Protein AF-A0A1X2H980-F1 (afdb_monomer_lite)

InterPro domains:
  IPR003388 Reticulon [PF02453] (7-171)
  IPR003388 Reticulon [PS50845] (5-218)

pLDDT: mean 83.32, std 9.99, range [40.38, 94.38]

Foldseek 3Di:
DVVVLCCLLQCVPVVVNVVVLVVVVVLLVVCVVDPPVCVVVVVVCVVVVVLVCVQVVQQVCCCPPVVDPDRDGPCNVVVPPPDPPDPVVNVVVVVVVVVVVVVVVVVVVVCLVVCVDVVVVVVVVVVVVVVVVCVVVPPVSVVVVVVSCCSRPVSNVCVVCVVVVVVVCVVVVVVVVVVCVVVVVVVVVVVVVVVVVVVVVVVVVVVVVVVVVVVVPD

Organism: Syncephalastrum racemosum (NCBI:txid13706)

Secondary structure (DSSP, 8-state):
-HHHHHHHHTTSSHHHHHHHHHHHHHHHHHHHHS-HHHHHHHHHHHHHHHHHHHHHHHHHHHHHHS--SSPPPTTHHHHH--S-SS-HHHHHHHHHHHHHHHHHHHHHHHHHHTTSSHHHHHHHHHHHHHHHHHHHHS-HHHHHHHHHHHHHHHHHHHHHTHHHHHHHHHHHHHHHHHHHHHHHHHHHHHHHHHHHHHHHHHHHHHHHHHHHHHTT--

Sequence (218 aa):
MKARLEALILWEKPLRSAGVFAVLLSVLVLTQYYSVLQLAAGFFTIVTGLNWVYVNTHRQGQRMFAGKAEPTHPHASRINAKTTYIPRDRVVRGAQLTVDVVEAIVQQITRLVLVEDSLRSAWAVGLSYVVWTLAKYISTKYLVGVFLVGLFSLPRLYLQNKELVDSHVAQHSARARELATQYGGVANDKAKEYYGQALAMINKKKQGAAPEAAKKAE

Radius of gyration: 33.49 Å; chains: 1; bounding box: 102×34×90 Å

Structure (mmCIF, N/CA/C/O backbone):
data_AF-A0A1X2H980-F1
#
_entry.id   AF-A0A1X2H980-F1
#
loop_
_atom_site.group_PDB
_atom_site.id
_atom_site.type_symbol
_atom_site.label_atom_id
_atom_site.label_alt_id
_atom_site.label_comp_id
_atom_site.label_asym_id
_atom_site.label_entity_id
_atom_site.label_seq_id
_atom_site.pdbx_PDB_ins_code
_atom_site.Cartn_x
_atom_site.Cartn_y
_atom_site.Cartn_z
_atom_site.occupancy
_atom_site.B_iso_or_equiv
_atom_site.auth_seq_id
_atom_site.auth_comp_id
_atom_site.auth_asym_id
_atom_site.auth_atom_id
_atom_site.pdbx_PDB_model_num
ATOM 1 N N . MET A 1 1 ? 0.625 -15.733 -3.372 1.00 55.25 1 MET A N 1
ATOM 2 C CA . MET A 1 1 ? 0.933 -14.283 -3.431 1.00 55.25 1 MET A CA 1
ATOM 3 C C . MET A 1 1 ? 1.221 -13.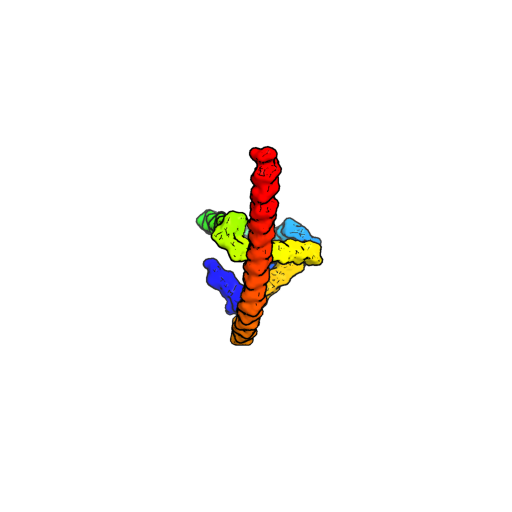720 -2.037 1.00 55.25 1 MET A C 1
ATOM 5 O O . MET A 1 1 ? 2.233 -13.047 -1.908 1.00 55.25 1 MET A O 1
ATOM 9 N N . LYS A 1 2 ? 0.436 -14.093 -1.008 1.00 62.34 2 LYS A N 1
ATOM 10 C CA . LYS A 1 2 ? 0.661 -13.772 0.421 1.00 62.34 2 LYS A CA 1
ATOM 11 C C . LYS A 1 2 ? 2.118 -13.921 0.883 1.00 62.34 2 LYS A C 1
ATOM 13 O O . LYS A 1 2 ? 2.729 -12.916 1.209 1.00 62.34 2 LYS A O 1
ATOM 18 N N . ALA A 1 3 ? 2.724 -15.095 0.682 1.00 69.62 3 ALA A N 1
ATOM 19 C CA . ALA A 1 3 ? 4.125 -15.344 1.049 1.00 69.62 3 ALA A CA 1
ATOM 20 C C . ALA A 1 3 ? 5.147 -14.365 0.430 1.00 69.62 3 ALA A C 1
ATOM 22 O O . ALA A 1 3 ? 6.159 -14.053 1.040 1.00 69.62 3 ALA A O 1
ATOM 23 N N . ARG A 1 4 ? 4.903 -13.846 -0.786 1.00 70.38 4 ARG A N 1
ATOM 24 C CA . ARG A 1 4 ? 5.814 -12.865 -1.409 1.00 70.38 4 ARG A CA 1
ATOM 25 C C . ARG A 1 4 ? 5.656 -11.471 -0.810 1.00 70.38 4 ARG A C 1
ATOM 27 O O . ARG A 1 4 ? 6.632 -10.733 -0.763 1.00 70.38 4 ARG A O 1
ATOM 34 N N . LEU A 1 5 ? 4.436 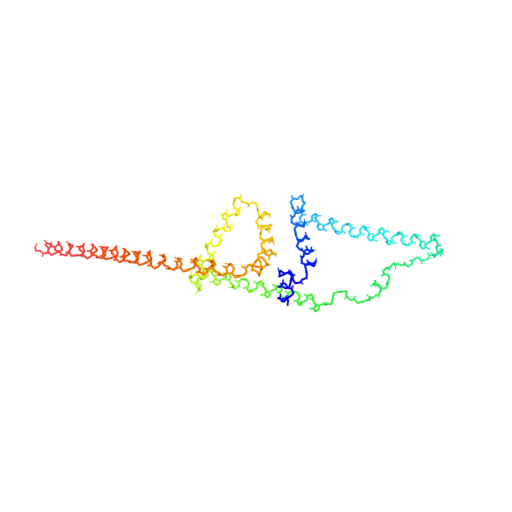-11.112 -0.417 1.00 73.31 5 LEU A N 1
ATOM 35 C CA . LEU A 1 5 ? 4.135 -9.828 0.207 1.00 73.31 5 LEU A CA 1
ATOM 36 C C . LEU A 1 5 ? 4.632 -9.816 1.657 1.00 73.31 5 LEU A C 1
ATOM 38 O O . LEU A 1 5 ? 5.282 -8.866 2.072 1.00 73.31 5 LEU A O 1
ATOM 42 N N . GLU A 1 6 ? 4.400 -10.912 2.378 1.00 77.25 6 GLU A N 1
ATOM 43 C CA . GLU A 1 6 ? 4.912 -11.154 3.729 1.00 77.25 6 GLU A CA 1
ATOM 44 C C . GLU A 1 6 ? 6.440 -11.112 3.744 1.00 77.25 6 GLU A C 1
ATOM 46 O O . GLU A 1 6 ? 7.006 -10.322 4.487 1.00 77.25 6 GLU A O 1
ATOM 51 N N . ALA A 1 7 ? 7.115 -11.833 2.842 1.00 78.12 7 ALA A N 1
ATOM 52 C CA . ALA A 1 7 ? 8.573 -11.776 2.715 1.00 78.12 7 ALA A CA 1
ATOM 53 C C . ALA A 1 7 ? 9.108 -10.354 2.463 1.00 78.12 7 ALA A C 1
ATOM 55 O O . ALA A 1 7 ? 10.189 -9.986 2.932 1.00 78.12 7 ALA A O 1
ATOM 56 N N . LEU A 1 8 ? 8.357 -9.544 1.707 1.00 78.25 8 LEU A N 1
ATOM 57 C CA . LEU A 1 8 ? 8.725 -8.165 1.403 1.00 78.25 8 LEU A CA 1
ATOM 58 C C . LEU A 1 8 ? 8.559 -7.260 2.631 1.00 78.25 8 LEU A C 1
ATOM 60 O O . LEU A 1 8 ? 9.475 -6.512 2.964 1.00 78.25 8 LEU A O 1
ATOM 64 N N . ILE A 1 9 ? 7.421 -7.367 3.313 1.00 80.19 9 ILE A N 1
ATOM 65 C CA . ILE A 1 9 ? 7.068 -6.574 4.496 1.00 80.19 9 ILE A CA 1
ATOM 66 C C . ILE A 1 9 ? 7.918 -6.959 5.716 1.00 80.19 9 ILE A C 1
ATOM 68 O O . ILE A 1 9 ? 8.288 -6.100 6.507 1.00 80.19 9 ILE A O 1
ATOM 72 N N . LEU A 1 10 ? 8.281 -8.235 5.853 1.00 82.25 10 LEU A N 1
ATOM 73 C CA . LEU A 1 10 ? 9.107 -8.753 6.949 1.00 82.25 10 LEU A CA 1
ATOM 74 C C . LEU A 1 10 ? 10.614 -8.559 6.717 1.00 82.25 10 LEU A C 1
ATOM 76 O O . LEU A 1 10 ? 11.421 -8.933 7.571 1.00 82.25 10 LEU A O 1
ATOM 80 N N . TRP A 1 11 ? 10.997 -7.950 5.588 1.00 81.88 11 TRP A N 1
ATOM 81 C CA . TRP A 1 11 ? 12.390 -7.727 5.195 1.00 81.88 11 TRP A CA 1
ATOM 82 C C . TRP A 1 11 ? 13.220 -9.016 5.085 1.00 81.88 11 TRP A C 1
ATOM 84 O O . TRP A 1 11 ? 14.425 -8.993 5.327 1.00 81.88 11 TRP A O 1
ATOM 94 N N . GLU A 1 12 ? 12.626 -10.136 4.655 1.00 82.31 12 GLU A N 1
ATOM 95 C CA . GLU A 1 12 ? 13.391 -11.373 4.408 1.00 82.31 12 GLU A CA 1
ATOM 96 C C . GLU A 1 12 ? 14.508 -11.153 3.375 1.00 82.31 12 GLU A C 1
ATOM 98 O O . GLU A 1 12 ? 15.572 -11.767 3.441 1.00 82.31 12 GLU A O 1
ATOM 103 N N . LYS A 1 13 ? 14.278 -10.248 2.413 1.00 84.56 13 LYS A N 1
ATOM 104 C CA . LYS A 1 13 ? 15.273 -9.804 1.426 1.00 84.56 13 LYS A CA 1
ATOM 105 C C . LYS A 1 13 ? 15.477 -8.293 1.543 1.00 84.56 13 LYS A C 1
ATOM 107 O O . LYS A 1 13 ? 14.864 -7.552 0.770 1.00 84.56 13 LYS A O 1
ATOM 112 N N . PRO A 1 14 ? 16.361 -7.823 2.440 1.00 80.31 14 PRO A N 1
ATOM 113 C CA . PRO A 1 14 ? 16.423 -6.420 2.839 1.00 80.31 14 PRO A CA 1
ATOM 114 C C . PRO A 1 14 ? 16.680 -5.472 1.665 1.00 80.31 14 PRO A C 1
ATOM 116 O O . PRO A 1 14 ? 15.998 -4.463 1.556 1.00 80.31 14 PRO A O 1
ATOM 119 N N . LEU A 1 15 ? 17.563 -5.822 0.720 1.00 82.88 15 LEU A N 1
ATOM 120 C CA . LEU A 1 15 ? 17.812 -4.980 -0.460 1.00 82.88 15 LEU A CA 1
ATOM 121 C C . LEU A 1 15 ? 16.575 -4.829 -1.358 1.00 82.88 15 LEU A C 1
ATOM 123 O O . LEU A 1 15 ? 16.329 -3.756 -1.903 1.00 82.88 15 LEU A O 1
ATOM 127 N N . ARG A 1 16 ? 15.788 -5.898 -1.531 1.00 82.75 16 ARG A N 1
ATOM 128 C CA . ARG A 1 16 ? 14.588 -5.856 -2.382 1.00 82.75 16 ARG A CA 1
ATOM 129 C C . ARG A 1 16 ? 13.455 -5.114 -1.685 1.00 82.75 16 ARG A C 1
ATOM 131 O O . ARG A 1 16 ? 12.803 -4.294 -2.320 1.00 82.75 16 ARG A O 1
ATOM 138 N N . SER A 1 17 ? 13.254 -5.373 -0.396 1.00 85.56 17 SER A N 1
ATOM 139 C CA . SER A 1 17 ? 12.267 -4.673 0.429 1.00 85.56 17 SER A CA 1
ATOM 140 C C . SER A 1 17 ? 12.567 -3.180 0.525 1.00 85.56 17 SER A C 1
ATOM 142 O O . SER A 1 17 ? 11.682 -2.375 0.249 1.00 85.56 17 SER A O 1
ATOM 144 N N . ALA A 1 18 ? 13.821 -2.811 0.805 1.00 85.38 18 ALA A N 1
ATOM 145 C CA . ALA A 1 18 ? 14.268 -1.421 0.837 1.00 85.38 18 ALA A CA 1
ATOM 146 C C . ALA A 1 18 ? 14.110 -0.741 -0.526 1.00 85.38 18 ALA A C 1
ATOM 148 O O . ALA A 1 18 ? 13.638 0.388 -0.587 1.00 85.38 18 ALA A O 1
ATOM 149 N N . GLY A 1 19 ? 14.443 -1.435 -1.621 1.00 88.19 19 GLY A N 1
ATOM 150 C CA . GLY A 1 19 ? 14.251 -0.914 -2.974 1.00 88.19 19 GLY A CA 1
ATOM 151 C C . GLY A 1 19 ? 12.783 -0.615 -3.284 1.00 88.19 19 GLY A C 1
ATOM 152 O O . GLY A 1 19 ? 12.466 0.477 -3.745 1.00 88.19 19 GLY A O 1
ATOM 153 N N . VAL A 1 20 ? 11.869 -1.547 -2.985 1.00 87.56 20 VAL A N 1
ATOM 154 C CA . VAL A 1 20 ? 10.428 -1.324 -3.201 1.00 87.56 20 VAL A CA 1
ATOM 155 C C . VAL A 1 20 ? 9.904 -0.201 -2.308 1.00 87.56 20 VAL A C 1
ATOM 157 O O . VAL A 1 20 ? 9.179 0.667 -2.787 1.00 87.56 20 VAL A O 1
ATOM 160 N N . PHE A 1 21 ? 10.300 -0.178 -1.037 1.00 88.25 21 PHE A N 1
ATOM 161 C CA . PHE A 1 21 ? 9.927 0.880 -0.104 1.00 88.25 21 PHE A CA 1
ATOM 162 C C . PHE A 1 21 ? 10.412 2.261 -0.568 1.00 88.25 21 PHE A C 1
ATOM 164 O O . PHE A 1 21 ? 9.627 3.207 -0.604 1.00 88.25 21 PHE A O 1
ATOM 171 N N . ALA A 1 22 ? 11.672 2.365 -0.997 1.00 89.06 22 ALA A N 1
ATOM 1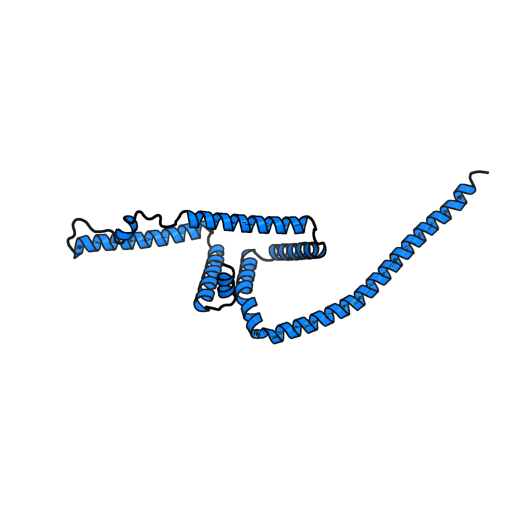72 C CA . ALA A 1 22 ? 12.245 3.595 -1.526 1.00 89.06 22 ALA A CA 1
ATOM 173 C C . ALA A 1 22 ? 11.501 4.063 -2.781 1.00 89.06 22 ALA A C 1
ATOM 175 O O . ALA A 1 22 ? 11.134 5.227 -2.855 1.00 89.06 22 ALA A O 1
ATOM 176 N N . VAL A 1 23 ? 11.197 3.161 -3.723 1.00 90.31 23 VAL A N 1
ATOM 177 C CA . VAL A 1 23 ? 10.412 3.501 -4.922 1.00 90.31 23 VAL A CA 1
ATOM 178 C C . VAL A 1 23 ? 9.022 4.018 -4.546 1.00 90.31 23 VAL A C 1
ATOM 180 O O . VAL A 1 23 ? 8.598 5.042 -5.078 1.00 90.31 23 VAL A O 1
ATOM 183 N N . LEU A 1 24 ? 8.322 3.361 -3.615 1.00 89.50 24 LEU A N 1
ATOM 184 C CA . LEU A 1 24 ? 6.998 3.798 -3.160 1.00 89.50 24 LEU A CA 1
ATOM 185 C C . LEU A 1 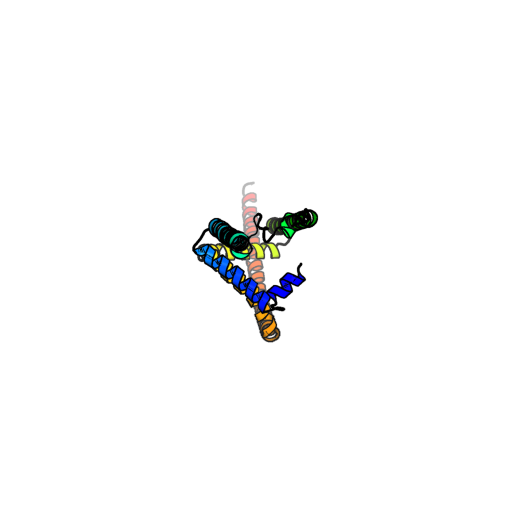24 ? 7.047 5.186 -2.510 1.00 89.50 24 LEU A C 1
ATOM 187 O O . LEU A 1 24 ? 6.224 6.042 -2.836 1.00 89.50 24 LEU A O 1
ATOM 191 N N . LEU A 1 25 ? 8.029 5.432 -1.639 1.00 89.25 25 LEU A N 1
ATOM 192 C CA . LEU A 1 25 ? 8.223 6.746 -1.029 1.00 89.25 25 LEU A CA 1
ATOM 193 C C . LEU A 1 25 ? 8.616 7.806 -2.057 1.00 89.25 25 LEU A C 1
ATOM 195 O O . LEU A 1 25 ? 8.071 8.905 -2.024 1.00 89.25 25 LEU A O 1
ATOM 199 N N . SER A 1 26 ? 9.511 7.492 -2.994 1.00 88.50 26 SER A N 1
ATOM 200 C CA . SER A 1 26 ? 9.890 8.412 -4.065 1.00 88.50 26 SER A CA 1
ATOM 201 C C . SER A 1 26 ? 8.678 8.794 -4.907 1.00 88.50 26 SER A C 1
ATOM 203 O O . SER A 1 26 ? 8.448 9.979 -5.114 1.00 88.50 26 SER A O 1
ATOM 205 N N . VAL A 1 27 ? 7.854 7.833 -5.336 1.00 87.94 27 VAL A N 1
ATOM 206 C CA . VAL A 1 27 ? 6.623 8.124 -6.091 1.00 87.94 27 VAL A CA 1
ATOM 207 C C . VAL A 1 27 ? 5.672 9.000 -5.275 1.00 87.94 27 VAL A C 1
ATOM 209 O O . VAL A 1 27 ? 5.129 9.969 -5.810 1.00 87.94 27 VAL A O 1
ATOM 212 N N . LEU A 1 28 ? 5.505 8.719 -3.979 1.00 87.56 28 LEU A N 1
ATOM 213 C CA . LEU A 1 28 ? 4.671 9.534 -3.096 1.00 87.56 28 LEU A CA 1
ATOM 214 C C . LEU A 1 28 ? 5.188 10.980 -2.990 1.00 87.56 28 LEU A C 1
ATOM 216 O O . LEU A 1 28 ? 4.403 11.920 -3.094 1.00 87.56 28 LEU A O 1
ATOM 220 N N . VAL A 1 29 ? 6.504 11.163 -2.842 1.00 87.38 29 VAL A N 1
ATOM 221 C CA . VAL A 1 29 ? 7.151 12.484 -2.799 1.00 87.38 29 VAL A CA 1
ATOM 222 C C . VAL A 1 29 ? 7.030 13.199 -4.141 1.00 87.38 29 VAL A C 1
ATOM 224 O O . VAL A 1 29 ? 6.688 14.374 -4.170 1.00 87.38 29 VAL A O 1
ATOM 227 N N . LEU A 1 30 ? 7.248 12.517 -5.266 1.00 85.19 30 LEU A N 1
ATOM 228 C CA . LEU A 1 30 ? 7.095 13.119 -6.592 1.00 85.19 30 LEU A CA 1
ATOM 229 C C . LEU A 1 30 ? 5.646 13.558 -6.844 1.00 85.19 30 LEU A C 1
ATOM 231 O O . LEU A 1 30 ? 5.430 14.609 -7.443 1.00 85.19 30 LEU A O 1
ATOM 235 N N . THR A 1 31 ? 4.668 12.810 -6.326 1.00 86.19 31 THR A N 1
ATOM 236 C CA . THR A 1 31 ? 3.242 13.166 -6.406 1.00 86.19 31 THR A CA 1
ATOM 237 C C . THR A 1 31 ? 2.918 14.456 -5.633 1.00 86.19 31 THR A C 1
ATOM 239 O O . THR A 1 31 ? 1.892 15.084 -5.874 1.00 86.19 31 THR A O 1
ATOM 242 N N . GLN A 1 32 ? 3.798 14.910 -4.728 1.00 82.69 32 GLN A N 1
ATOM 243 C CA . GLN A 1 32 ? 3.667 16.226 -4.095 1.00 82.69 32 GLN A CA 1
ATOM 244 C C . GLN A 1 32 ? 3.906 17.379 -5.077 1.00 82.69 32 GLN A C 1
ATOM 246 O O . GLN A 1 32 ? 3.323 18.448 -4.904 1.00 82.69 32 GLN A O 1
ATOM 251 N N . TYR A 1 33 ? 4.780 17.179 -6.063 1.00 83.44 33 TYR A N 1
ATOM 252 C CA . TYR A 1 33 ? 5.209 18.224 -6.994 1.00 83.44 33 TYR A CA 1
ATOM 253 C C . TYR A 1 33 ? 4.533 18.105 -8.361 1.00 83.44 33 TYR A C 1
ATOM 255 O O . TYR A 1 33 ? 4.321 19.110 -9.031 1.00 83.44 33 TYR A O 1
ATOM 263 N N . TYR A 1 34 ? 4.184 16.887 -8.767 1.00 84.38 34 TYR A N 1
ATOM 264 C CA . TYR A 1 34 ? 3.666 16.580 -10.093 1.00 84.38 34 TYR A CA 1
ATOM 265 C C . TYR A 1 34 ? 2.417 15.705 -9.990 1.00 84.38 34 TYR A C 1
ATOM 267 O O . TYR A 1 34 ? 2.310 14.847 -9.117 1.00 84.38 34 TYR A O 1
ATOM 275 N N . SER A 1 35 ? 1.473 15.879 -10.915 1.00 86.31 35 SER A N 1
ATOM 276 C CA . SER A 1 35 ? 0.313 14.985 -11.003 1.00 86.31 35 SER A CA 1
ATOM 277 C C . SER A 1 35 ? 0.747 13.562 -11.377 1.00 86.31 35 SER A C 1
ATOM 279 O O . SER A 1 35 ? 1.699 13.378 -12.137 1.00 86.31 35 SER A O 1
ATOM 281 N N . VAL A 1 36 ? 0.013 12.542 -10.916 1.00 82.62 36 VAL A N 1
ATOM 282 C CA . VAL A 1 36 ? 0.267 11.126 -11.257 1.00 82.62 36 VAL A CA 1
ATOM 283 C C . VAL A 1 36 ? 0.315 10.920 -12.773 1.00 82.62 36 VAL A C 1
ATOM 285 O O . VAL A 1 36 ? 1.170 10.195 -13.281 1.00 82.62 36 VAL A O 1
ATOM 288 N N . LEU A 1 37 ? -0.559 11.612 -13.507 1.00 87.56 37 LEU A N 1
ATOM 289 C CA . LEU A 1 37 ? -0.574 11.575 -14.967 1.00 87.56 37 LEU A CA 1
ATOM 290 C C . LEU A 1 37 ? 0.726 12.136 -15.562 1.00 87.56 37 LEU A C 1
ATOM 292 O O . LEU A 1 37 ? 1.267 11.569 -16.507 1.00 87.56 37 LEU A O 1
ATOM 296 N N . GLN A 1 38 ? 1.252 13.217 -14.983 1.00 87.50 38 GLN A N 1
ATOM 297 C CA . GLN A 1 38 ? 2.497 13.844 -15.419 1.00 87.50 38 GLN A CA 1
ATOM 298 C C . GLN A 1 38 ? 3.715 12.969 -15.101 1.00 87.50 38 GLN A C 1
ATOM 300 O O . GLN A 1 38 ? 4.609 12.867 -15.939 1.00 87.50 38 GLN A O 1
ATOM 305 N N . LEU A 1 39 ? 3.733 12.277 -13.954 1.00 88.00 39 LEU A N 1
ATOM 306 C CA . LEU A 1 39 ? 4.748 11.254 -13.668 1.00 88.00 39 LEU A CA 1
ATOM 307 C C . LEU A 1 39 ? 4.700 10.131 -14.704 1.00 88.00 39 LEU A C 1
ATOM 309 O O . LEU A 1 39 ? 5.739 9.743 -15.231 1.00 88.00 39 LEU A O 1
ATOM 313 N N . ALA A 1 40 ? 3.507 9.603 -14.986 1.00 88.12 40 ALA A N 1
ATOM 314 C CA . ALA A 1 40 ? 3.340 8.493 -15.917 1.00 88.12 40 ALA A CA 1
ATOM 315 C C . ALA A 1 40 ? 3.784 8.886 -17.333 1.00 88.12 40 ALA A C 1
ATOM 317 O O . ALA A 1 40 ? 4.566 8.170 -17.961 1.00 88.12 40 ALA A O 1
ATOM 318 N N . ALA A 1 41 ? 3.347 10.055 -17.806 1.00 90.81 41 ALA A N 1
ATOM 319 C CA . ALA A 1 41 ? 3.737 10.597 -19.100 1.00 90.81 41 ALA A CA 1
ATOM 320 C C . ALA A 1 41 ? 5.241 10.903 -19.163 1.00 90.81 41 ALA A C 1
ATOM 322 O O . ALA A 1 41 ? 5.898 10.539 -20.137 1.00 90.81 41 ALA A O 1
ATOM 323 N N . GLY A 1 42 ? 5.810 11.518 -18.123 1.00 90.62 42 GLY A N 1
ATOM 324 C CA . GLY A 1 42 ? 7.240 11.815 -18.036 1.00 90.62 42 GLY A CA 1
ATOM 325 C C . GLY A 1 42 ? 8.095 10.549 -18.038 1.00 90.62 42 GLY A C 1
ATOM 326 O O . GLY A 1 42 ? 9.026 10.441 -18.832 1.00 90.62 42 GLY A O 1
ATOM 327 N N . PHE A 1 43 ? 7.735 9.547 -17.231 1.00 90.38 43 PHE A N 1
ATOM 328 C CA . PHE A 1 43 ? 8.395 8.241 -17.224 1.00 90.38 43 PHE A CA 1
ATOM 329 C C . PHE A 1 43 ? 8.337 7.577 -18.602 1.00 90.38 43 PHE A C 1
ATOM 331 O O . PHE A 1 43 ? 9.365 7.149 -19.125 1.00 90.38 43 PHE A O 1
ATOM 338 N N . PHE A 1 44 ? 7.155 7.546 -19.225 1.00 91.56 44 PHE A N 1
ATOM 339 C CA . PHE A 1 44 ? 6.988 6.995 -20.567 1.00 91.56 44 PHE A CA 1
ATOM 340 C C . PHE A 1 44 ? 7.839 7.737 -21.604 1.00 91.56 44 PHE A C 1
ATOM 342 O O . PHE A 1 44 ? 8.480 7.107 -22.446 1.00 91.56 44 PHE A O 1
ATOM 349 N N . THR A 1 45 ? 7.896 9.066 -21.509 1.00 93.25 45 THR A N 1
ATOM 350 C CA . THR A 1 45 ? 8.681 9.925 -22.401 1.00 93.25 45 THR A CA 1
ATOM 351 C C . THR A 1 45 ? 10.176 9.671 -22.237 1.00 93.25 45 THR A C 1
ATOM 353 O O . THR A 1 45 ? 10.870 9.498 -23.233 1.00 93.25 45 THR A O 1
ATOM 356 N N . ILE A 1 46 ? 10.675 9.572 -21.001 1.00 94.31 46 ILE A N 1
ATOM 357 C CA . ILE A 1 46 ? 12.086 9.280 -20.711 1.00 94.31 46 ILE A CA 1
ATOM 358 C C . ILE A 1 46 ? 12.463 7.892 -21.232 1.00 94.31 46 ILE A C 1
ATOM 360 O O . ILE A 1 46 ? 13.450 7.753 -21.950 1.00 94.31 46 ILE A O 1
ATOM 364 N N . VAL A 1 47 ? 11.671 6.863 -20.915 1.00 93.06 47 VAL A N 1
ATOM 365 C CA . VAL A 1 47 ? 11.954 5.481 -21.338 1.00 93.06 47 VAL A CA 1
ATOM 366 C C . VAL A 1 47 ? 11.933 5.360 -22.861 1.00 93.06 47 VAL A C 1
ATOM 368 O O . VAL A 1 47 ? 12.847 4.779 -23.448 1.00 93.06 47 VAL A O 1
ATOM 371 N N . THR A 1 48 ? 10.919 5.933 -23.509 1.00 91.75 48 THR A N 1
ATOM 372 C CA . THR A 1 48 ? 10.792 5.901 -24.971 1.00 91.75 48 THR A CA 1
ATOM 373 C C . THR A 1 48 ? 11.887 6.729 -25.637 1.00 91.75 48 THR A C 1
ATOM 375 O O . THR A 1 48 ? 12.487 6.267 -26.601 1.00 91.75 48 THR A O 1
ATOM 378 N N . GLY A 1 49 ? 12.201 7.909 -25.100 1.00 93.44 49 GLY A N 1
ATOM 379 C CA . GLY A 1 49 ? 13.240 8.799 -25.612 1.00 93.44 49 GLY A CA 1
ATOM 380 C C . GLY A 1 49 ? 14.639 8.192 -25.515 1.00 93.44 49 GLY A C 1
ATOM 381 O O . GLY A 1 49 ? 15.362 8.169 -26.507 1.00 93.44 49 GLY A O 1
ATOM 382 N N . LEU A 1 50 ? 15.007 7.619 -24.364 1.00 94.06 50 LEU A N 1
ATOM 383 C CA . LEU A 1 50 ? 16.293 6.932 -24.197 1.00 94.06 50 LEU A CA 1
ATOM 384 C C . LEU A 1 50 ? 16.419 5.726 -25.131 1.00 94.06 50 LEU A C 1
ATOM 386 O O . LEU A 1 50 ? 17.466 5.534 -25.750 1.00 94.06 50 LEU A O 1
ATOM 390 N N . ASN A 1 51 ? 15.351 4.935 -25.272 1.00 91.50 51 ASN A N 1
ATOM 391 C CA . ASN A 1 51 ? 15.322 3.822 -26.218 1.00 91.50 51 ASN A CA 1
ATOM 392 C C . ASN A 1 51 ? 15.471 4.323 -27.665 1.00 91.50 51 ASN A C 1
ATOM 394 O O . ASN A 1 51 ? 16.278 3.794 -28.426 1.00 91.50 51 ASN A O 1
ATOM 398 N N . TRP A 1 52 ? 14.764 5.394 -28.027 1.00 93.12 52 TRP A N 1
ATOM 399 C CA . TRP A 1 52 ? 14.855 6.007 -29.348 1.00 93.12 52 TRP A CA 1
ATOM 400 C C . TRP A 1 52 ? 16.280 6.479 -29.666 1.00 93.12 52 TRP A C 1
ATOM 402 O O . TRP A 1 52 ? 16.808 6.132 -30.725 1.00 93.12 52 TRP A O 1
ATOM 412 N N . VAL A 1 53 ? 16.936 7.180 -28.732 1.00 93.50 53 VAL A N 1
ATOM 413 C CA . VAL A 1 53 ? 18.343 7.591 -28.870 1.00 93.50 53 VAL A CA 1
ATOM 414 C C . VAL A 1 53 ? 19.242 6.367 -29.027 1.00 93.50 53 VAL A C 1
ATOM 416 O O . VAL A 1 53 ? 20.032 6.311 -29.964 1.00 93.50 53 VAL A O 1
ATOM 419 N N . TYR A 1 54 ? 19.098 5.353 -28.171 1.00 91.88 54 TYR A N 1
ATOM 420 C CA . TYR A 1 54 ? 19.893 4.125 -28.241 1.00 91.88 54 TYR A CA 1
ATOM 421 C C . TYR A 1 54 ? 19.768 3.420 -29.600 1.00 91.88 54 TYR A C 1
ATOM 423 O O . TYR A 1 54 ? 20.776 3.104 -30.235 1.00 91.88 54 TYR A O 1
ATOM 431 N N . VAL A 1 55 ? 18.539 3.207 -30.078 1.00 89.94 55 VAL A N 1
ATOM 432 C CA . VAL A 1 55 ? 18.269 2.553 -31.365 1.00 89.94 55 VAL A CA 1
ATOM 433 C C . VAL A 1 55 ? 18.827 3.371 -32.523 1.00 89.94 55 VAL A C 1
ATOM 435 O O . VAL A 1 55 ? 19.427 2.801 -33.438 1.00 89.94 55 VAL A O 1
ATOM 438 N N . ASN A 1 56 ? 18.639 4.692 -32.502 1.00 88.94 56 ASN A N 1
ATOM 439 C CA . ASN A 1 56 ? 19.088 5.554 -33.585 1.00 88.94 56 ASN A CA 1
ATOM 440 C C . ASN A 1 56 ? 20.619 5.656 -33.631 1.00 88.94 56 ASN A C 1
ATOM 442 O O . ASN A 1 56 ? 21.198 5.465 -34.698 1.00 88.94 56 ASN A O 1
ATOM 446 N N . THR A 1 57 ? 21.282 5.836 -32.486 1.00 88.81 57 THR A N 1
ATOM 447 C CA . THR A 1 57 ? 22.750 5.824 -32.385 1.00 88.81 57 THR A CA 1
ATOM 448 C C . THR A 1 57 ? 23.321 4.480 -32.827 1.00 88.81 57 THR A C 1
ATOM 450 O O . THR A 1 57 ? 24.289 4.441 -33.581 1.00 88.81 57 THR A O 1
ATOM 453 N N . HIS A 1 58 ? 22.695 3.362 -32.444 1.00 86.69 58 HIS A N 1
ATOM 454 C CA . HIS A 1 58 ? 23.129 2.039 -32.889 1.00 86.69 58 HIS A CA 1
ATOM 455 C C . HIS A 1 58 ? 23.005 1.869 -34.410 1.00 86.69 58 HIS A C 1
ATOM 457 O O . HIS A 1 58 ? 23.929 1.383 -35.061 1.00 86.69 58 HIS A O 1
ATOM 463 N N . ARG A 1 59 ? 21.884 2.302 -35.000 1.00 85.25 59 ARG A N 1
ATOM 464 C CA . ARG A 1 59 ? 21.665 2.245 -36.454 1.00 85.25 59 ARG A CA 1
ATOM 465 C C . ARG A 1 59 ? 22.620 3.154 -37.224 1.00 85.25 59 ARG A C 1
ATOM 467 O O . ARG A 1 59 ? 23.159 2.731 -38.244 1.00 85.25 59 ARG A O 1
ATOM 474 N N . GLN A 1 60 ? 22.836 4.379 -36.749 1.00 85.25 60 GLN A N 1
ATOM 475 C CA . GLN A 1 60 ? 23.792 5.312 -37.346 1.00 85.25 60 GLN A CA 1
ATOM 476 C C . GLN A 1 60 ? 25.223 4.774 -37.238 1.00 85.25 60 GLN A C 1
ATOM 478 O O . GLN A 1 60 ? 25.943 4.779 -38.233 1.00 85.25 60 GLN A O 1
ATOM 483 N N . GLY A 1 61 ? 25.594 4.197 -36.092 1.00 85.50 61 GLY A N 1
ATOM 484 C CA . GLY A 1 61 ? 26.888 3.547 -35.908 1.00 85.50 61 GLY A CA 1
ATOM 485 C C . GLY A 1 61 ? 27.114 2.379 -36.873 1.00 85.50 61 GLY A C 1
ATOM 486 O O . GLY A 1 61 ? 28.170 2.291 -37.491 1.00 85.50 61 GLY A O 1
ATOM 487 N N . GLN A 1 62 ? 26.115 1.518 -37.091 1.00 85.19 62 GLN A N 1
ATOM 488 C CA . GLN A 1 62 ? 26.224 0.429 -38.073 1.00 85.19 62 GLN A CA 1
ATOM 489 C C . GLN A 1 62 ? 26.411 0.929 -39.515 1.00 85.19 62 GLN A C 1
ATOM 491 O O . GLN A 1 62 ? 27.149 0.311 -40.283 1.00 85.19 62 GLN A O 1
ATOM 496 N N . ARG A 1 63 ? 25.763 2.039 -39.886 1.00 82.38 63 ARG A N 1
ATOM 497 C CA . ARG A 1 63 ? 25.919 2.644 -41.217 1.00 82.38 63 ARG A CA 1
ATOM 498 C C . ARG A 1 63 ? 27.305 3.257 -41.403 1.00 82.38 63 ARG A C 1
ATOM 500 O O . ARG A 1 63 ? 27.925 3.032 -42.433 1.00 82.38 63 ARG A O 1
ATOM 507 N N . MET A 1 64 ? 27.782 4.007 -40.409 1.00 81.56 64 MET A N 1
ATOM 508 C CA . MET A 1 64 ? 29.033 4.767 -40.508 1.00 81.56 64 MET A CA 1
ATOM 509 C C . MET A 1 64 ? 30.280 3.904 -40.290 1.00 81.56 64 MET A C 1
ATOM 511 O O . MET A 1 64 ? 31.243 4.040 -41.032 1.00 81.56 64 MET A O 1
ATOM 515 N N . PHE A 1 65 ? 30.271 3.007 -39.298 1.00 78.25 65 PHE A N 1
ATOM 516 C CA . PHE A 1 65 ? 31.463 2.240 -38.911 1.00 78.25 65 PHE A CA 1
ATOM 517 C C . PHE A 1 65 ? 31.532 0.846 -39.534 1.00 78.25 65 PHE A C 1
ATOM 519 O O . PHE A 1 65 ? 32.623 0.318 -39.717 1.00 78.25 65 PHE A O 1
ATOM 526 N N . ALA A 1 66 ? 30.389 0.231 -39.847 1.00 76.94 66 ALA A N 1
ATOM 527 C CA . ALA A 1 66 ? 30.342 -1.126 -40.396 1.00 76.94 66 ALA A CA 1
ATOM 528 C C . ALA A 1 66 ? 29.930 -1.173 -41.878 1.00 76.94 66 ALA A C 1
ATOM 530 O O . ALA A 1 66 ? 29.777 -2.265 -42.420 1.00 76.94 66 ALA A O 1
ATOM 531 N N . GLY A 1 67 ? 29.706 -0.017 -42.520 1.00 73.69 67 GLY A N 1
ATOM 532 C CA . GLY A 1 67 ? 29.348 0.080 -43.941 1.00 73.69 67 GLY A CA 1
ATOM 533 C C . GLY A 1 67 ? 28.049 -0.640 -44.321 1.00 73.69 67 GLY A C 1
ATOM 534 O O . GLY A 1 67 ? 27.834 -0.955 -45.490 1.00 73.69 67 GLY A O 1
ATOM 535 N N . LYS A 1 68 ? 27.178 -0.950 -43.350 1.00 71.50 68 LYS A N 1
ATOM 536 C CA . LYS A 1 68 ? 25.945 -1.703 -43.610 1.00 71.50 68 LYS A CA 1
ATOM 537 C C . LYS A 1 68 ? 24.898 -0.790 -44.246 1.00 71.50 68 LYS A C 1
ATOM 539 O O . LYS A 1 68 ? 24.375 0.100 -43.575 1.00 71.50 68 LYS A O 1
ATOM 544 N N . ALA A 1 69 ? 24.560 -1.049 -45.513 1.00 65.25 69 ALA A N 1
ATOM 545 C CA . ALA A 1 69 ? 23.511 -0.328 -46.244 1.00 65.25 69 ALA A CA 1
ATOM 546 C C . ALA A 1 69 ? 22.137 -0.454 -45.553 1.00 65.25 69 ALA A C 1
ATOM 548 O O . ALA A 1 69 ? 21.414 0.533 -45.408 1.00 65.25 69 ALA A O 1
ATOM 549 N N . GLU A 1 70 ? 21.830 -1.639 -45.014 1.00 76.06 70 GLU A N 1
ATOM 550 C CA . GLU A 1 70 ? 20.655 -1.885 -44.174 1.00 76.06 70 GLU A CA 1
ATOM 551 C C . GLU A 1 70 ? 21.058 -2.179 -42.717 1.00 76.06 70 GLU A C 1
ATOM 553 O O . GLU A 1 70 ? 21.473 -3.295 -42.390 1.00 76.06 70 GLU A O 1
ATOM 558 N N . PRO A 1 71 ? 20.954 -1.200 -41.798 1.00 74.88 71 PRO A N 1
ATOM 559 C CA . PRO A 1 71 ? 21.246 -1.432 -40.390 1.00 74.88 71 PRO A CA 1
ATOM 560 C C . PRO A 1 71 ? 20.137 -2.243 -39.703 1.00 74.88 71 PRO A C 1
ATOM 562 O O . PRO A 1 71 ? 18.949 -1.911 -39.751 1.00 74.88 71 PRO A O 1
ATOM 565 N N . THR A 1 72 ? 20.538 -3.288 -38.985 1.00 80.00 72 THR A N 1
ATOM 566 C CA . THR A 1 72 ? 19.648 -4.174 -38.231 1.00 80.00 72 THR A CA 1
ATOM 567 C C . THR A 1 72 ? 19.187 -3.502 -36.933 1.00 80.00 72 THR A C 1
ATOM 569 O O . THR A 1 72 ? 19.987 -2.923 -36.197 1.00 80.00 72 THR A O 1
ATOM 572 N N . HIS A 1 73 ? 17.889 -3.583 -36.616 1.00 83.06 73 HIS A N 1
ATOM 573 C CA . HIS A 1 73 ? 17.350 -3.039 -35.363 1.00 83.06 73 HIS A CA 1
ATOM 574 C C . HIS A 1 73 ? 17.898 -3.816 -34.142 1.00 83.06 73 HIS A C 1
ATOM 576 O O . HIS A 1 73 ? 17.817 -5.046 -34.154 1.00 83.06 73 HIS A O 1
ATOM 582 N N . PRO A 1 74 ? 18.361 -3.155 -33.056 1.00 82.81 74 PRO A N 1
ATOM 583 C CA . PRO A 1 74 ? 18.892 -3.841 -31.864 1.00 82.81 74 PRO A CA 1
ATOM 584 C C . PRO A 1 74 ? 17.917 -4.852 -31.248 1.00 82.81 74 PRO A C 1
ATOM 586 O O . PRO A 1 74 ? 18.310 -5.860 -30.670 1.00 82.81 74 PRO A O 1
ATOM 589 N N . HIS A 1 75 ? 16.618 -4.583 -31.384 1.00 82.12 75 HIS A N 1
ATOM 590 C CA . HIS A 1 75 ? 15.543 -5.439 -30.883 1.00 82.12 75 HIS A CA 1
ATOM 591 C C . HIS A 1 75 ? 14.865 -6.288 -31.970 1.00 82.12 75 HIS A C 1
ATOM 593 O O . HIS A 1 75 ? 13.760 -6.767 -31.741 1.00 82.12 75 HIS A O 1
ATOM 599 N N . ALA A 1 76 ? 15.477 -6.476 -33.147 1.00 81.19 76 ALA A N 1
ATOM 600 C CA . ALA A 1 76 ? 14.869 -7.227 -34.255 1.00 81.19 76 ALA A CA 1
ATOM 601 C C . ALA A 1 76 ? 14.411 -8.636 -33.836 1.00 81.19 76 ALA A C 1
ATOM 603 O O . ALA A 1 76 ? 13.300 -9.043 -34.159 1.00 81.19 76 ALA A O 1
ATOM 604 N N . SER A 1 77 ? 15.210 -9.340 -33.027 1.00 79.81 77 SER A N 1
ATOM 605 C CA . SER A 1 77 ? 14.854 -10.661 -32.486 1.00 79.81 77 SER A CA 1
ATOM 606 C C . SER A 1 77 ? 13.600 -10.642 -31.608 1.00 79.81 77 SER A C 1
ATOM 608 O O . SER A 1 77 ? 12.828 -11.594 -31.615 1.00 79.81 77 SER A O 1
ATOM 610 N N . ARG A 1 78 ? 13.370 -9.549 -30.874 1.00 78.62 78 ARG A N 1
ATOM 611 C CA . ARG A 1 78 ? 12.196 -9.380 -30.012 1.00 78.62 78 ARG A CA 1
ATOM 612 C C . ARG A 1 78 ? 10.965 -8.949 -30.814 1.00 78.62 78 ARG A C 1
ATOM 614 O O . ARG A 1 78 ? 9.870 -9.418 -30.542 1.00 78.62 78 ARG A O 1
ATOM 621 N N . ILE A 1 79 ? 11.131 -8.082 -31.811 1.00 79.88 79 ILE A N 1
ATOM 622 C CA . ILE A 1 79 ? 10.026 -7.602 -32.663 1.00 79.88 79 ILE A CA 1
ATOM 623 C C . ILE A 1 79 ? 9.508 -8.726 -33.571 1.00 79.88 79 ILE A C 1
ATOM 625 O O . ILE A 1 79 ? 8.303 -8.875 -33.744 1.00 79.88 79 ILE A O 1
ATOM 629 N N . ASN A 1 80 ? 10.417 -9.541 -34.112 1.00 77.75 80 ASN A N 1
ATOM 630 C CA . ASN A 1 80 ? 10.078 -10.635 -35.023 1.00 77.75 80 ASN A CA 1
ATOM 631 C C . ASN A 1 80 ? 9.570 -11.885 -34.293 1.00 77.75 80 ASN A C 1
ATOM 633 O O . ASN A 1 80 ? 8.953 -12.754 -34.910 1.00 77.75 80 ASN A O 1
ATOM 637 N N . ALA A 1 81 ? 9.793 -11.979 -32.980 1.00 76.69 81 ALA A N 1
ATOM 638 C CA . ALA A 1 81 ? 9.120 -12.966 -32.156 1.00 76.69 81 ALA A CA 1
ATOM 639 C C . ALA A 1 81 ? 7.626 -12.606 -32.097 1.00 76.69 81 ALA A C 1
ATOM 641 O O . ALA A 1 81 ? 7.210 -11.761 -31.310 1.00 76.69 81 ALA A O 1
ATOM 642 N N . LYS A 1 82 ? 6.801 -13.276 -32.914 1.00 61.16 82 LYS A N 1
ATOM 643 C CA . LYS A 1 82 ? 5.320 -13.202 -32.918 1.00 61.16 82 LYS A CA 1
ATOM 644 C C . LYS A 1 82 ? 4.660 -13.671 -31.606 1.00 61.16 82 LYS A C 1
ATOM 646 O O . LYS A 1 82 ? 3.466 -13.957 -31.567 1.00 61.16 82 LYS A O 1
ATOM 651 N N . THR A 1 83 ? 5.414 -13.766 -30.521 1.00 62.00 83 THR A N 1
ATOM 652 C CA . THR A 1 83 ? 4.921 -14.176 -29.216 1.00 62.00 83 THR A CA 1
ATOM 653 C C . THR A 1 83 ? 4.293 -12.966 -28.543 1.00 62.00 83 THR A C 1
ATOM 655 O O . THR A 1 83 ? 4.969 -11.975 -28.273 1.00 62.00 83 THR A O 1
ATOM 658 N N . THR A 1 84 ? 2.995 -13.023 -28.249 1.00 61.81 84 THR A N 1
ATOM 659 C CA . THR A 1 84 ? 2.349 -12.029 -27.389 1.00 61.81 84 THR A CA 1
ATOM 660 C C . THR A 1 84 ? 3.143 -11.927 -26.080 1.00 61.81 84 THR A C 1
ATOM 662 O O . THR A 1 84 ? 3.210 -12.890 -25.319 1.00 61.81 84 THR A O 1
ATOM 665 N N . TYR A 1 85 ? 3.766 -10.770 -25.822 1.00 67.44 85 TYR A N 1
ATOM 666 C CA . TYR A 1 85 ? 4.652 -10.555 -24.665 1.00 67.44 85 TYR A CA 1
ATOM 667 C C . TYR A 1 85 ? 3.977 -10.850 -23.321 1.00 67.44 85 TYR A C 1
ATOM 669 O O . TYR A 1 85 ? 4.640 -11.207 -22.346 1.00 67.44 85 TYR A O 1
ATOM 677 N N . ILE A 1 86 ? 2.651 -10.706 -23.271 1.00 73.69 86 ILE A N 1
ATOM 678 C CA . ILE A 1 86 ? 1.829 -11.022 -22.111 1.00 73.69 86 ILE A CA 1
ATOM 679 C C . ILE A 1 86 ? 0.765 -12.036 -22.555 1.00 73.69 86 ILE A C 1
ATOM 681 O O . ILE A 1 86 ? -0.160 -11.658 -23.273 1.00 73.69 86 ILE A O 1
ATOM 685 N N . PRO A 1 87 ? 0.863 -13.317 -22.155 1.00 83.12 87 PRO A N 1
ATOM 686 C CA . PRO A 1 87 ? -0.156 -14.304 -22.492 1.00 83.12 87 PRO A CA 1
ATOM 687 C C . PRO A 1 87 ? -1.503 -13.902 -21.886 1.00 83.12 87 PRO A C 1
ATOM 689 O O . PRO A 1 87 ? -1.568 -13.462 -20.733 1.00 83.12 87 PRO A O 1
ATOM 692 N N . ARG A 1 88 ? -2.581 -14.075 -22.660 1.00 82.19 88 ARG A N 1
ATOM 693 C CA . ARG A 1 88 ? -3.943 -13.665 -22.282 1.00 82.19 88 ARG A CA 1
ATOM 694 C C . ARG A 1 88 ? -4.369 -14.249 -20.935 1.00 82.19 88 ARG A C 1
ATOM 696 O O . ARG A 1 88 ? -4.957 -13.533 -20.133 1.00 82.19 88 ARG A O 1
ATOM 703 N N . ASP A 1 89 ? -3.968 -15.482 -20.634 1.00 84.88 89 ASP A N 1
ATOM 704 C CA . ASP A 1 89 ? -4.269 -16.147 -19.360 1.00 84.88 89 ASP A CA 1
ATOM 705 C C . ASP A 1 89 ? -3.723 -15.394 -18.144 1.00 84.88 89 ASP A C 1
ATOM 707 O O . ASP A 1 89 ? -4.335 -15.404 -17.079 1.00 84.88 89 ASP A O 1
ATOM 711 N N . ARG A 1 90 ? -2.582 -14.702 -18.280 1.00 83.56 90 ARG A N 1
ATOM 712 C CA . ARG A 1 90 ? -2.043 -13.869 -17.193 1.00 83.56 90 ARG A CA 1
ATOM 713 C C . ARG A 1 90 ? -2.863 -12.605 -16.989 1.00 83.56 90 ARG A C 1
ATOM 715 O O . ARG A 1 90 ? -3.038 -12.198 -15.845 1.00 83.56 90 ARG A O 1
ATOM 722 N N . VAL A 1 91 ? -3.359 -12.007 -18.070 1.00 85.81 91 VAL A N 1
ATOM 723 C CA . VAL A 1 91 ? -4.221 -10.820 -17.998 1.00 85.81 91 VAL A CA 1
ATOM 724 C C . VAL A 1 91 ? -5.558 -11.189 -17.366 1.00 85.81 91 VAL A C 1
ATOM 726 O O . VAL A 1 91 ? -5.981 -10.535 -16.420 1.00 85.81 91 VAL A O 1
ATOM 729 N N . VAL A 1 92 ? -6.176 -12.279 -17.830 1.00 90.12 92 VAL A N 1
ATOM 730 C CA . VAL A 1 92 ? -7.454 -12.774 -17.301 1.00 90.12 92 VAL A CA 1
ATOM 731 C C . VAL A 1 92 ? -7.321 -13.149 -15.829 1.00 90.12 92 VAL A C 1
ATOM 733 O O . VAL A 1 92 ? -8.123 -12.700 -15.019 1.00 90.12 92 VAL A O 1
ATOM 736 N N . ARG A 1 93 ? -6.262 -13.877 -15.454 1.00 89.12 93 ARG A N 1
ATOM 737 C CA . ARG A 1 93 ? -5.989 -14.197 -14.047 1.00 89.12 93 ARG A CA 1
ATOM 738 C C . ARG A 1 93 ? -5.789 -12.940 -13.203 1.00 89.12 93 ARG A C 1
ATOM 740 O O . ARG A 1 93 ? -6.266 -12.887 -12.078 1.00 89.12 93 ARG A O 1
ATOM 747 N N . GLY A 1 94 ? -5.077 -11.941 -13.726 1.00 86.19 94 GLY A N 1
ATOM 748 C CA . GLY A 1 94 ? -4.902 -10.657 -13.048 1.00 86.19 94 GLY A CA 1
ATOM 749 C C . GLY A 1 94 ? -6.235 -9.951 -12.807 1.00 86.19 94 GLY A C 1
ATOM 750 O O . GLY A 1 94 ? -6.505 -9.542 -11.683 1.00 86.19 94 GLY A O 1
ATOM 751 N N . ALA A 1 95 ? -7.083 -9.878 -13.834 1.00 90.75 95 ALA A N 1
ATOM 752 C CA . ALA A 1 95 ? -8.404 -9.264 -13.748 1.00 90.75 95 ALA A CA 1
ATOM 753 C C . ALA A 1 95 ? -9.324 -10.000 -12.763 1.00 90.75 95 ALA A C 1
ATOM 755 O O . ALA A 1 95 ? -9.935 -9.356 -11.918 1.00 90.75 95 ALA A O 1
ATOM 756 N N . GLN A 1 96 ? -9.370 -11.335 -12.821 1.00 92.00 96 GLN A N 1
ATOM 757 C CA . GLN A 1 96 ? -10.152 -12.157 -11.891 1.00 92.00 96 GLN A CA 1
ATOM 758 C C . GLN A 1 96 ? -9.721 -11.928 -10.444 1.00 92.00 96 GLN A C 1
ATOM 760 O O . GLN A 1 96 ? -10.558 -11.638 -9.604 1.00 92.00 96 GLN A O 1
ATOM 765 N N . LEU A 1 97 ? -8.414 -11.921 -10.167 1.00 89.31 97 LEU A N 1
ATOM 766 C CA . LEU A 1 97 ? -7.913 -11.629 -8.822 1.00 89.31 97 LEU A CA 1
ATOM 767 C C . LEU A 1 97 ? -8.330 -10.240 -8.328 1.00 89.31 97 LEU A C 1
ATOM 769 O O . LEU A 1 97 ? -8.602 -10.067 -7.144 1.00 89.31 97 LEU A O 1
ATOM 773 N N . THR A 1 98 ? -8.353 -9.236 -9.207 1.00 90.81 98 THR A N 1
ATOM 774 C CA . THR A 1 98 ? -8.838 -7.902 -8.838 1.00 90.81 98 THR A CA 1
ATOM 775 C C . THR A 1 98 ? -10.325 -7.930 -8.509 1.00 90.81 98 THR A C 1
ATOM 777 O O . THR A 1 98 ? -10.718 -7.342 -7.505 1.00 90.81 98 THR A O 1
ATOM 780 N N . VAL A 1 99 ? -11.132 -8.628 -9.311 1.00 93.75 99 VAL A N 1
ATOM 781 C CA . VAL A 1 99 ? -12.569 -8.790 -9.059 1.00 93.75 99 VAL A CA 1
ATOM 782 C C . VAL A 1 99 ? -12.800 -9.494 -7.723 1.00 93.75 99 VAL A C 1
ATOM 784 O O . VAL A 1 99 ? -13.509 -8.940 -6.891 1.00 93.75 99 VAL A O 1
ATOM 787 N N . ASP A 1 100 ? -12.118 -10.610 -7.461 1.00 92.81 100 ASP A N 1
ATOM 788 C CA . ASP A 1 100 ? -12.241 -11.367 -6.208 1.00 92.81 100 ASP A CA 1
ATOM 789 C C . ASP A 1 100 ? -11.895 -10.505 -4.980 1.00 92.81 100 ASP A C 1
ATOM 791 O O . ASP A 1 100 ? -12.552 -10.569 -3.941 1.00 92.81 100 ASP A O 1
ATOM 795 N N . VAL A 1 101 ? -10.850 -9.674 -5.082 1.00 91.50 101 VAL A N 1
ATOM 796 C CA . VAL A 1 101 ? -10.443 -8.770 -3.996 1.00 91.50 101 VAL A CA 1
ATOM 797 C C . VAL A 1 101 ? -11.478 -7.672 -3.777 1.00 91.50 101 VAL A C 1
ATOM 799 O O . VAL A 1 101 ? -11.811 -7.375 -2.631 1.00 91.50 101 VAL A O 1
ATOM 802 N N . VAL A 1 102 ? -11.986 -7.067 -4.852 1.00 93.31 102 VAL A N 1
ATOM 803 C CA . VAL A 1 102 ? -13.025 -6.034 -4.760 1.00 93.31 102 VAL A CA 1
ATOM 804 C C . VAL A 1 102 ? -14.296 -6.624 -4.164 1.00 93.31 102 VAL A C 1
ATOM 806 O O . VAL A 1 102 ? -14.843 -6.041 -3.234 1.00 93.31 102 VAL A O 1
ATOM 809 N N . GLU A 1 103 ? -14.723 -7.795 -4.627 1.00 94.38 103 GLU A N 1
ATOM 810 C CA . GLU A 1 103 ? -15.884 -8.503 -4.096 1.00 94.38 103 GLU A CA 1
ATOM 811 C C . GLU A 1 103 ? -15.718 -8.804 -2.603 1.00 94.38 103 GLU A C 1
ATOM 813 O O . GLU A 1 103 ? -16.596 -8.470 -1.808 1.00 94.38 103 GLU A O 1
ATOM 818 N N . ALA A 1 104 ? -14.561 -9.329 -2.191 1.00 92.62 104 ALA A N 1
ATOM 819 C CA . ALA A 1 104 ? -14.276 -9.596 -0.785 1.00 92.62 104 ALA A CA 1
ATOM 820 C C . ALA A 1 104 ? -14.311 -8.322 0.080 1.00 92.62 104 ALA A C 1
ATOM 822 O O . ALA A 1 104 ? -14.827 -8.350 1.200 1.00 92.62 104 ALA A O 1
ATOM 823 N N . ILE A 1 105 ? -13.779 -7.201 -0.421 1.00 90.94 105 ILE A N 1
ATOM 824 C CA . ILE A 1 105 ? -13.813 -5.914 0.287 1.00 90.94 105 ILE A CA 1
ATOM 825 C C . ILE A 1 105 ? -15.250 -5.403 0.402 1.00 90.94 105 ILE A C 1
ATOM 827 O O . ILE A 1 105 ? -15.678 -5.037 1.496 1.00 90.94 105 ILE A O 1
ATOM 831 N N . VAL A 1 106 ? -16.000 -5.403 -0.702 1.00 93.50 106 VAL A N 1
ATOM 832 C CA . VAL A 1 106 ? -17.403 -4.970 -0.728 1.00 93.50 106 VAL A CA 1
ATOM 833 C C . VAL A 1 106 ? -18.217 -5.807 0.250 1.00 93.50 106 VAL A C 1
ATOM 835 O O . VAL A 1 106 ? -18.920 -5.243 1.082 1.00 93.50 106 VAL A O 1
ATOM 838 N N . GLN A 1 107 ? -18.043 -7.129 0.238 1.00 92.44 107 GLN A N 1
ATOM 839 C CA . GLN A 1 107 ? -18.722 -8.026 1.164 1.00 92.44 107 GLN A CA 1
ATOM 840 C C . GLN A 1 107 ? -18.407 -7.677 2.626 1.00 92.44 107 GLN A C 1
ATOM 842 O O . GLN A 1 107 ? -19.321 -7.610 3.444 1.00 92.44 107 GLN A O 1
ATOM 847 N N . GLN A 1 108 ? -17.145 -7.409 2.973 1.00 89.81 108 GLN A N 1
ATOM 848 C CA . GLN A 1 108 ? -16.780 -7.008 4.337 1.00 89.81 108 GLN A CA 1
ATOM 849 C C . GLN A 1 108 ? -17.383 -5.659 4.741 1.00 89.81 108 GLN A C 1
ATOM 851 O O . GLN A 1 108 ? -17.891 -5.537 5.854 1.00 89.81 108 GLN A O 1
ATOM 856 N N . ILE A 1 109 ? -17.367 -4.665 3.849 1.00 89.75 109 ILE A N 1
ATOM 857 C CA . ILE A 1 109 ? -17.986 -3.358 4.103 1.00 89.75 109 ILE A CA 1
ATOM 858 C C . ILE A 1 109 ? -19.487 -3.527 4.327 1.00 89.75 109 ILE A C 1
ATOM 860 O O . ILE A 1 109 ? -20.016 -2.999 5.302 1.00 89.75 109 ILE A O 1
ATOM 864 N N . THR A 1 110 ? -20.164 -4.301 3.476 1.00 91.44 110 THR A N 1
ATOM 865 C CA . THR A 1 110 ? -21.593 -4.581 3.629 1.00 91.44 110 THR A CA 1
ATOM 866 C C . THR A 1 110 ? -21.882 -5.198 4.991 1.00 91.44 110 THR A C 1
ATOM 868 O O . THR A 1 110 ? -22.769 -4.708 5.675 1.00 91.44 110 THR A O 1
ATOM 871 N N . ARG A 1 111 ? -21.109 -6.195 5.440 1.00 88.75 111 ARG A N 1
ATOM 872 C CA . ARG A 1 111 ? -21.294 -6.817 6.766 1.00 88.75 111 ARG A CA 1
ATOM 873 C C . ARG A 1 111 ? -21.127 -5.834 7.928 1.00 88.75 111 ARG A C 1
ATOM 875 O O . ARG A 1 111 ? -21.875 -5.908 8.900 1.00 88.75 111 ARG A O 1
ATOM 882 N N . LEU A 1 112 ? -20.172 -4.907 7.822 1.00 89.19 112 LEU A N 1
ATOM 883 C CA . LEU A 1 112 ? -19.951 -3.859 8.826 1.00 89.19 112 LEU A CA 1
ATOM 884 C C . LEU A 1 112 ? -21.089 -2.831 8.847 1.00 89.19 112 LEU A C 1
ATOM 886 O O . LEU A 1 112 ? -21.522 -2.414 9.915 1.00 89.19 112 LEU A O 1
ATOM 890 N N . VAL A 1 113 ? -21.594 -2.431 7.677 1.00 86.81 113 VAL A N 1
ATOM 891 C CA . VAL A 1 113 ? -22.711 -1.477 7.567 1.00 86.81 113 VAL A CA 1
ATOM 892 C C . VAL A 1 113 ? -24.028 -2.111 8.012 1.00 86.81 113 VAL A C 1
ATOM 894 O O . VAL A 1 113 ? -24.832 -1.450 8.663 1.00 86.81 113 VAL A O 1
ATOM 897 N N . LEU A 1 114 ? -24.238 -3.393 7.704 1.00 89.50 114 LEU A N 1
ATOM 898 C CA . LEU A 1 114 ? -25.417 -4.151 8.127 1.00 89.50 114 LEU A CA 1
ATOM 899 C C . LEU A 1 114 ? -25.375 -4.554 9.608 1.00 89.50 114 LEU A C 1
ATOM 901 O O . LEU A 1 114 ? -26.332 -5.144 10.099 1.00 89.50 114 LEU A O 1
ATOM 905 N N . VAL A 1 115 ? -24.283 -4.232 10.309 1.00 88.62 115 VAL A N 1
ATOM 906 C CA . VAL A 1 115 ? -24.074 -4.527 11.729 1.00 88.62 115 VAL A CA 1
ATOM 907 C C . VAL A 1 115 ? -24.255 -6.020 12.033 1.00 88.62 115 VAL A C 1
ATOM 909 O O . VAL A 1 115 ? -24.900 -6.401 13.005 1.00 88.62 115 VAL A O 1
ATOM 912 N N . GLU A 1 116 ? -23.667 -6.889 11.203 1.00 85.81 116 GLU A N 1
ATOM 913 C CA . GLU A 1 116 ? -23.709 -8.344 11.434 1.00 85.81 116 GLU A CA 1
ATOM 914 C C . GLU A 1 116 ? -23.025 -8.724 12.764 1.00 85.81 116 GLU A C 1
ATOM 916 O O . GLU A 1 116 ? -23.446 -9.648 13.454 1.00 85.81 116 GLU A O 1
ATOM 921 N N . ASP A 1 117 ? -22.001 -7.959 13.157 1.00 86.56 117 ASP A N 1
ATOM 922 C CA . ASP A 1 117 ? -21.341 -8.031 14.462 1.00 86.56 117 ASP A CA 1
ATOM 923 C C . ASP A 1 117 ? -21.264 -6.614 15.050 1.00 86.56 117 ASP A C 1
ATOM 925 O O . ASP A 1 117 ? -20.587 -5.730 14.508 1.00 86.56 117 ASP A O 1
ATOM 929 N N . SER A 1 118 ? -21.981 -6.382 16.152 1.00 85.19 118 SER A N 1
ATOM 930 C CA . SER A 1 118 ? -22.095 -5.067 16.793 1.00 85.19 118 SER A CA 1
ATOM 931 C C . SER A 1 118 ? -20.753 -4.537 17.293 1.00 85.19 118 SER A C 1
ATOM 933 O O . SER A 1 118 ? -20.477 -3.343 17.165 1.00 85.19 118 SER A O 1
ATOM 935 N N . LEU A 1 119 ? -19.880 -5.416 17.792 1.00 87.56 119 LEU A N 1
ATOM 936 C CA . LEU A 1 119 ? -18.566 -5.032 18.291 1.00 87.56 119 LEU A CA 1
ATOM 937 C C . LEU A 1 119 ? -17.650 -4.640 17.131 1.00 87.56 119 LEU A C 1
ATOM 939 O O . LEU A 1 119 ? -17.023 -3.581 17.166 1.00 87.56 119 LEU A O 1
ATOM 943 N N . ARG A 1 120 ? -17.594 -5.459 16.073 1.00 86.31 120 ARG A N 1
ATOM 944 C CA . ARG A 1 120 ? -16.775 -5.146 14.886 1.00 86.31 120 ARG A CA 1
ATOM 945 C C . ARG A 1 120 ? -17.242 -3.877 14.186 1.00 86.31 120 ARG A C 1
ATOM 947 O O . ARG A 1 120 ? -16.412 -3.090 13.740 1.00 86.31 120 ARG A O 1
ATOM 954 N N . SER A 1 121 ? -18.549 -3.660 14.128 1.00 88.69 121 SER A N 1
ATOM 955 C CA . SER A 1 121 ? -19.129 -2.469 13.506 1.00 88.69 121 SER A CA 1
ATOM 956 C C . SER A 1 121 ? -18.854 -1.216 14.338 1.00 88.69 121 SER A C 1
ATOM 958 O O . SER A 1 121 ? -18.479 -0.188 13.779 1.00 88.69 121 SER A O 1
ATOM 960 N N . ALA A 1 122 ? -18.915 -1.306 15.673 1.00 88.81 122 ALA A N 1
ATOM 961 C CA . ALA A 1 122 ? -18.508 -0.215 16.559 1.00 88.81 122 ALA A CA 1
ATOM 962 C C . ALA A 1 122 ? -17.023 0.149 16.379 1.00 88.81 122 ALA A C 1
ATOM 964 O O . ALA A 1 122 ? -16.687 1.328 16.248 1.00 88.81 122 ALA A O 1
ATOM 965 N N . TRP A 1 123 ? -16.139 -0.851 16.291 1.00 89.56 123 TRP A N 1
ATOM 966 C CA . TRP A 1 123 ? -14.727 -0.627 15.964 1.00 89.56 123 TRP A CA 1
ATOM 967 C C . TRP A 1 123 ? -14.545 0.026 14.593 1.00 89.56 123 TRP A C 1
ATOM 969 O O . TRP A 1 123 ? -13.733 0.940 14.465 1.00 89.56 123 TRP A O 1
ATOM 979 N N . ALA A 1 124 ? -15.306 -0.398 13.581 1.00 87.50 124 ALA A N 1
ATOM 980 C CA . ALA A 1 124 ? -15.245 0.183 12.244 1.00 87.50 124 ALA A CA 1
ATOM 981 C C . ALA A 1 124 ? -15.686 1.655 12.229 1.00 87.50 124 ALA A C 1
ATOM 983 O O . ALA A 1 124 ? -15.011 2.481 11.615 1.00 87.50 124 ALA A O 1
ATOM 984 N N . VAL A 1 125 ? -16.755 2.009 12.949 1.00 89.38 125 VAL A N 1
ATOM 985 C CA . VAL A 1 125 ? -17.195 3.405 13.116 1.00 89.38 125 VAL A CA 1
ATOM 986 C C . VAL A 1 125 ? -16.128 4.227 13.836 1.00 89.38 125 VAL A C 1
ATOM 988 O O . VAL A 1 125 ? -15.766 5.303 13.363 1.00 89.38 125 VAL A O 1
ATOM 991 N N . GLY A 1 126 ? -15.575 3.708 14.938 1.00 92.06 126 GLY A N 1
ATOM 992 C CA . GLY A 1 126 ? -14.503 4.373 15.679 1.00 92.06 126 GLY A CA 1
ATOM 993 C C . GLY A 1 126 ? -13.265 4.615 14.813 1.00 92.06 126 GLY A C 1
ATOM 994 O O . GLY A 1 126 ? -12.758 5.735 14.751 1.00 92.06 126 GLY A O 1
ATOM 995 N N . LEU A 1 127 ? -12.820 3.596 14.074 1.00 89.69 127 LEU A N 1
ATOM 996 C CA . LEU A 1 127 ? -11.690 3.705 13.155 1.00 89.69 127 LEU A CA 1
ATOM 997 C C . LEU A 1 127 ? -11.978 4.704 12.028 1.00 89.69 127 LEU A C 1
ATOM 999 O O . LEU A 1 127 ? -11.143 5.560 11.747 1.00 89.69 127 LEU A O 1
ATOM 1003 N N . SER A 1 128 ? -13.163 4.638 11.417 1.00 88.06 128 SER A N 1
ATOM 1004 C CA . SER A 1 128 ? -13.582 5.573 10.370 1.00 88.06 128 SER A CA 1
ATOM 1005 C C . SER A 1 128 ? -13.605 7.015 10.877 1.00 88.06 128 SER A C 1
ATOM 1007 O O . SER A 1 128 ? -13.155 7.918 10.176 1.00 88.06 128 SER A O 1
ATOM 1009 N N . TYR A 1 129 ? -14.087 7.246 12.100 1.00 91.94 129 TYR A N 1
ATOM 1010 C CA . TYR A 1 129 ? -14.115 8.571 12.717 1.00 91.94 129 TYR A CA 1
ATOM 1011 C C . TYR A 1 129 ? -12.707 9.108 12.998 1.00 91.94 129 TYR A C 1
ATOM 1013 O O . TYR A 1 129 ? -12.415 10.271 12.708 1.00 91.94 129 TYR A O 1
ATOM 1021 N N . VAL A 1 130 ? -11.811 8.260 13.512 1.00 89.69 130 VAL A N 1
ATOM 1022 C CA . VAL A 1 130 ? -10.398 8.606 13.716 1.00 89.69 130 VAL A CA 1
ATOM 1023 C C . VAL A 1 130 ? -9.752 8.971 12.381 1.00 89.69 130 VAL A C 1
ATOM 1025 O O . VAL A 1 130 ? -9.186 10.053 12.260 1.00 89.69 130 VAL A O 1
ATOM 1028 N N . VAL A 1 131 ? -9.900 8.134 11.351 1.00 87.38 131 VAL A N 1
ATOM 1029 C CA . VAL A 1 131 ? -9.348 8.402 10.014 1.00 87.38 131 VAL A CA 1
ATOM 1030 C C . VAL A 1 131 ? -9.903 9.703 9.433 1.00 87.38 131 VAL A C 1
ATOM 1032 O O . VAL A 1 131 ? -9.131 10.518 8.934 1.00 87.38 131 VAL A O 1
ATOM 1035 N N . TRP A 1 132 ? -11.213 9.936 9.540 1.00 87.75 132 TRP A N 1
ATOM 1036 C CA . TRP A 1 132 ? -11.848 11.175 9.089 1.00 87.75 132 TRP A CA 1
ATOM 1037 C C . TRP A 1 132 ? -11.290 12.406 9.812 1.00 87.75 132 TRP A C 1
ATOM 1039 O O . TRP A 1 132 ? -10.971 13.417 9.183 1.00 87.75 132 TRP A O 1
ATOM 1049 N N . THR A 1 133 ? -11.097 12.295 11.125 1.00 88.88 133 THR A N 1
ATOM 1050 C CA . THR A 1 133 ? -10.520 13.361 11.945 1.00 88.88 133 THR A CA 1
ATOM 1051 C C . THR A 1 133 ? -9.074 13.631 11.535 1.00 88.88 133 THR A C 1
ATOM 1053 O O . THR A 1 133 ? -8.726 14.778 11.265 1.00 88.88 133 THR A O 1
ATOM 1056 N N . LEU A 1 134 ? -8.232 12.600 11.400 1.00 87.06 134 LEU A N 1
ATOM 1057 C CA . LEU A 1 134 ? -6.854 12.773 10.930 1.00 87.06 134 LEU A CA 1
ATOM 1058 C C . LEU A 1 134 ? -6.802 13.389 9.528 1.00 87.06 134 LEU A C 1
ATOM 1060 O O . LEU A 1 134 ? -5.987 14.277 9.303 1.00 87.06 134 LEU A O 1
ATOM 1064 N N . ALA A 1 135 ? -7.678 12.976 8.611 1.00 86.38 135 ALA A N 1
ATOM 1065 C CA . ALA A 1 135 ? -7.733 13.522 7.256 1.00 86.38 135 ALA A CA 1
ATOM 1066 C C . ALA A 1 135 ? -8.122 15.012 7.221 1.00 86.38 135 ALA A C 1
ATOM 1068 O O . ALA A 1 135 ? -7.722 15.729 6.306 1.00 86.38 135 ALA A O 1
ATOM 1069 N N . LYS A 1 136 ? -8.869 15.498 8.222 1.00 86.69 136 LYS A N 1
ATOM 1070 C CA . LYS A 1 136 ? -9.193 16.924 8.366 1.00 86.69 136 LYS A CA 1
ATOM 1071 C C . LYS A 1 136 ? -7.968 17.763 8.739 1.00 86.69 136 LYS A C 1
ATOM 1073 O O . LYS A 1 136 ? -7.823 18.876 8.244 1.00 86.69 136 LYS A O 1
ATOM 1078 N N . TYR A 1 137 ? -7.115 17.257 9.630 1.00 83.88 137 TYR A N 1
ATOM 1079 C CA . TYR A 1 137 ? -5.970 18.010 10.162 1.00 83.88 137 TYR A CA 1
ATOM 1080 C C . TYR A 1 137 ? -4.670 17.769 9.388 1.00 83.88 137 TYR A C 1
ATOM 1082 O O . TYR A 1 137 ? -3.786 18.623 9.380 1.00 83.88 137 TYR A O 1
ATOM 1090 N N . ILE A 1 138 ? -4.540 16.613 8.740 1.00 86.38 138 ILE A N 1
ATOM 1091 C CA . ILE A 1 138 ? -3.322 16.163 8.071 1.00 86.38 138 ILE A CA 1
ATOM 1092 C C . ILE A 1 138 ? -3.631 15.924 6.598 1.00 86.38 138 ILE A C 1
ATOM 1094 O O . ILE A 1 138 ? -4.554 15.195 6.246 1.00 86.38 138 ILE A O 1
ATOM 1098 N N . SER A 1 139 ? -2.809 16.495 5.717 1.00 85.69 139 SER A N 1
ATOM 1099 C CA . SER A 1 139 ? -2.928 16.242 4.280 1.00 85.69 139 SER A CA 1
ATOM 1100 C C . SER A 1 139 ? -2.767 14.747 3.977 1.00 85.69 139 SER A C 1
ATOM 1102 O O . SER A 1 139 ? -1.826 14.110 4.460 1.00 85.69 139 SER A O 1
ATOM 1104 N N . THR A 1 140 ? -3.642 14.204 3.122 1.00 81.62 140 THR A N 1
ATOM 1105 C CA . THR A 1 140 ? -3.706 12.780 2.742 1.00 81.62 140 THR A CA 1
ATOM 1106 C C . THR A 1 140 ? -2.341 12.186 2.393 1.00 81.62 140 THR A C 1
ATOM 1108 O O . THR A 1 140 ? -2.056 11.045 2.739 1.00 81.62 140 THR A O 1
ATOM 1111 N N . LYS A 1 141 ? -1.452 12.974 1.777 1.00 82.00 141 LYS A N 1
ATOM 1112 C CA . LYS A 1 141 ? -0.082 12.564 1.429 1.00 82.00 141 LYS A CA 1
ATOM 1113 C C . LYS A 1 141 ? 0.760 12.127 2.633 1.00 82.00 141 LYS A C 1
ATOM 1115 O O . LYS A 1 141 ? 1.443 11.112 2.556 1.00 82.00 141 LYS A O 1
ATOM 1120 N N . TYR A 1 142 ? 0.689 12.842 3.754 1.00 84.69 142 TYR A N 1
ATOM 1121 C CA . TYR A 1 142 ? 1.428 12.474 4.966 1.00 84.69 142 TYR A CA 1
ATOM 1122 C C . TYR A 1 142 ? 0.799 11.263 5.642 1.00 84.69 142 TYR A C 1
ATOM 1124 O O . TYR A 1 142 ? 1.511 10.416 6.165 1.00 84.69 142 TYR A O 1
ATOM 1132 N N . LEU A 1 143 ? -0.526 11.148 5.568 1.00 86.38 143 LEU A N 1
ATOM 1133 C CA . LEU A 1 143 ? -1.281 10.016 6.095 1.00 86.38 143 LEU A CA 1
ATOM 1134 C C . LEU A 1 143 ? -0.895 8.717 5.365 1.00 86.38 143 LEU A C 1
ATOM 1136 O O . LEU A 1 143 ? -0.562 7.719 6.000 1.00 86.38 143 LEU A O 1
ATOM 1140 N N . VAL A 1 144 ? -0.819 8.770 4.030 1.00 86.38 144 VAL A N 1
ATOM 1141 C CA . VAL A 1 144 ? -0.311 7.674 3.187 1.00 86.38 144 VAL A CA 1
ATOM 1142 C C . VAL A 1 144 ? 1.173 7.408 3.451 1.00 86.38 144 VAL A C 1
ATOM 1144 O O . VAL A 1 144 ? 1.582 6.251 3.510 1.00 86.38 144 VAL A O 1
ATOM 1147 N N . GLY A 1 145 ? 1.979 8.453 3.654 1.00 87.44 145 GLY A N 1
ATOM 1148 C CA . GLY A 1 145 ? 3.399 8.324 3.984 1.00 87.44 145 GLY A CA 1
ATOM 1149 C C . GLY A 1 145 ? 3.625 7.575 5.295 1.00 87.44 145 GLY A C 1
ATOM 1150 O O . GLY A 1 145 ? 4.316 6.561 5.306 1.00 87.44 145 GLY A O 1
ATOM 1151 N N . VAL A 1 146 ? 2.991 8.016 6.383 1.00 87.81 146 VAL A N 1
ATOM 1152 C CA . VAL A 1 146 ? 3.062 7.357 7.698 1.00 87.81 146 VAL A CA 1
ATOM 1153 C C . VAL A 1 146 ? 2.555 5.922 7.613 1.00 87.81 146 VAL A C 1
ATOM 1155 O O . VAL A 1 146 ? 3.189 5.026 8.166 1.00 87.81 146 VAL A O 1
ATOM 1158 N N . PHE A 1 147 ? 1.466 5.681 6.878 1.00 88.44 147 PHE A N 1
ATOM 1159 C CA . PHE A 1 147 ? 0.966 4.330 6.647 1.00 88.44 147 PHE A CA 1
ATOM 1160 C C . PHE A 1 147 ? 1.996 3.444 5.934 1.00 88.44 147 PHE A C 1
ATOM 1162 O O . PHE A 1 147 ? 2.251 2.333 6.385 1.00 88.44 147 PHE A O 1
ATOM 1169 N N . LEU A 1 148 ? 2.631 3.932 4.863 1.00 88.25 148 LEU A N 1
ATOM 1170 C CA . LEU A 1 148 ? 3.667 3.190 4.137 1.00 88.25 148 LEU A CA 1
ATOM 1171 C C . LEU A 1 148 ? 4.892 2.908 5.006 1.00 88.25 148 LEU A C 1
ATOM 1173 O O . LEU A 1 148 ? 5.385 1.780 5.008 1.00 88.25 148 LEU A O 1
ATOM 1177 N N . VAL A 1 149 ? 5.369 3.906 5.758 1.00 89.56 149 VAL A N 1
ATOM 1178 C CA . VAL A 1 149 ? 6.470 3.712 6.708 1.00 89.56 149 VAL A CA 1
ATOM 1179 C C . VAL A 1 149 ? 6.079 2.660 7.737 1.00 89.56 149 VAL A C 1
ATOM 1181 O O . VAL A 1 149 ? 6.824 1.703 7.920 1.00 89.56 149 VAL A O 1
ATOM 1184 N N . GLY A 1 150 ? 4.900 2.784 8.349 1.00 87.44 150 GLY A N 1
ATOM 1185 C CA . GLY A 1 150 ? 4.401 1.840 9.343 1.00 87.44 150 GLY A CA 1
ATOM 1186 C C . GLY A 1 150 ? 4.256 0.422 8.794 1.00 87.44 150 GLY A C 1
ATOM 1187 O O . GLY A 1 150 ? 4.681 -0.529 9.440 1.00 87.44 150 GLY A O 1
ATOM 1188 N N . LEU A 1 151 ? 3.740 0.266 7.574 1.00 87.19 151 LEU A N 1
ATOM 1189 C CA . LEU A 1 151 ? 3.548 -1.041 6.949 1.00 87.19 151 LEU A CA 1
ATOM 1190 C C . LEU A 1 151 ? 4.871 -1.796 6.758 1.00 87.19 151 LEU A C 1
ATOM 1192 O O . LEU A 1 151 ? 4.895 -3.012 6.909 1.00 87.19 151 LEU A O 1
ATOM 1196 N N . PHE A 1 152 ? 5.965 -1.091 6.457 1.00 86.12 152 PHE A N 1
ATOM 1197 C CA . PHE A 1 152 ? 7.288 -1.694 6.262 1.00 86.12 152 PHE A CA 1
ATOM 1198 C C . PHE A 1 152 ? 8.143 -1.742 7.534 1.00 86.12 152 PHE A C 1
ATOM 1200 O O . PHE A 1 152 ? 9.048 -2.572 7.613 1.00 86.12 152 PHE A O 1
ATOM 1207 N N . SER A 1 153 ? 7.905 -0.863 8.509 1.00 85.31 153 SER A N 1
ATOM 1208 C CA . SER A 1 153 ? 8.723 -0.763 9.720 1.00 85.31 153 SER A CA 1
ATOM 1209 C C . SER A 1 153 ? 8.123 -1.521 10.903 1.00 85.31 153 SER A C 1
ATOM 1211 O O . SER A 1 153 ? 8.856 -2.241 11.581 1.00 85.31 153 SER A O 1
ATOM 1213 N N . LEU A 1 154 ? 6.806 -1.428 11.131 1.00 85.25 154 LEU A N 1
ATOM 1214 C CA . LEU A 1 154 ? 6.145 -1.992 12.313 1.00 85.25 154 LEU A CA 1
ATOM 1215 C C . LEU A 1 154 ? 6.314 -3.511 12.420 1.00 85.25 154 LEU A C 1
ATOM 1217 O O . LEU A 1 154 ? 6.698 -3.968 13.496 1.00 85.25 154 LEU A O 1
ATOM 1221 N N . PRO A 1 155 ? 6.114 -4.314 11.353 1.00 83.62 155 PRO A N 1
ATOM 1222 C CA . PRO A 1 155 ? 6.273 -5.764 11.457 1.00 83.62 155 PRO A CA 1
ATOM 1223 C C . PRO A 1 155 ? 7.710 -6.160 11.804 1.00 83.62 155 PRO A C 1
ATOM 1225 O O . PRO A 1 155 ? 7.939 -7.079 12.588 1.00 83.62 155 PRO A O 1
ATOM 1228 N N . ARG A 1 156 ? 8.693 -5.429 11.266 1.00 83.19 156 ARG A N 1
ATOM 1229 C CA . ARG A 1 156 ? 10.111 -5.677 11.537 1.00 83.19 156 ARG A CA 1
ATOM 1230 C C . ARG A 1 156 ? 10.499 -5.288 12.965 1.00 83.19 156 ARG A C 1
ATOM 1232 O O . ARG A 1 156 ? 11.167 -6.071 13.634 1.00 83.19 156 ARG A O 1
ATOM 1239 N N . LEU A 1 157 ? 10.060 -4.117 13.427 1.00 83.69 157 LEU A N 1
ATOM 1240 C CA . LEU A 1 157 ? 10.272 -3.633 14.796 1.00 83.69 157 LEU A CA 1
ATOM 1241 C C . LEU A 1 157 ? 9.626 -4.553 15.836 1.00 83.69 157 LEU A C 1
ATOM 1243 O O . LEU A 1 157 ? 10.241 -4.818 16.870 1.00 83.69 157 LEU A O 1
ATOM 1247 N N . TYR A 1 158 ? 8.431 -5.075 15.541 1.00 84.88 158 TYR A N 1
ATOM 1248 C CA . TYR A 1 158 ? 7.759 -6.060 16.385 1.00 84.88 158 TYR A CA 1
ATOM 1249 C C . TYR A 1 158 ? 8.580 -7.344 16.504 1.00 84.88 158 TYR A C 1
ATOM 1251 O O . TYR A 1 158 ? 8.852 -7.785 17.613 1.00 84.88 158 TYR A O 1
ATOM 1259 N N . LEU A 1 159 ? 9.049 -7.911 15.386 1.00 84.69 159 LEU A N 1
ATOM 1260 C CA . LEU A 1 159 ? 9.871 -9.125 15.426 1.00 84.69 159 LEU A CA 1
ATOM 1261 C C . LEU A 1 159 ? 11.178 -8.940 16.206 1.00 84.69 159 LEU A C 1
ATOM 1263 O O . LEU A 1 159 ? 11.631 -9.876 16.857 1.00 84.69 159 LEU A O 1
ATOM 1267 N N . GLN A 1 160 ? 11.778 -7.751 16.152 1.00 85.12 160 GLN A N 1
ATOM 1268 C CA . GLN A 1 160 ? 13.019 -7.451 16.869 1.00 85.12 160 GLN A CA 1
ATOM 1269 C C . GLN A 1 160 ? 12.828 -7.274 18.380 1.00 85.12 160 GLN A C 1
ATOM 1271 O O . GLN A 1 160 ? 13.749 -7.565 19.132 1.00 85.12 160 GLN A O 1
ATOM 1276 N N . ASN A 1 161 ? 11.654 -6.816 18.827 1.00 89.31 161 ASN A N 1
ATOM 1277 C CA . ASN A 1 161 ? 11.378 -6.493 20.233 1.00 89.31 161 ASN A CA 1
ATOM 1278 C C . ASN A 1 161 ? 10.194 -7.293 20.786 1.00 89.31 161 ASN A C 1
ATOM 1280 O O . ASN A 1 161 ? 9.479 -6.819 21.669 1.00 89.31 161 ASN A O 1
ATOM 1284 N N . LYS A 1 162 ? 9.958 -8.489 20.240 1.00 86.88 162 LYS A N 1
ATOM 1285 C CA . LYS A 1 162 ? 8.727 -9.248 20.464 1.00 86.88 162 LYS A CA 1
ATOM 1286 C C . LYS A 1 162 ? 8.447 -9.485 21.946 1.00 86.88 162 LYS A C 1
ATOM 1288 O O . LYS A 1 162 ? 7.347 -9.206 22.402 1.00 86.88 162 LYS A O 1
ATOM 1293 N N . GLU A 1 163 ? 9.449 -9.932 22.698 1.00 86.81 163 GLU A N 1
ATOM 1294 C CA . GLU A 1 163 ? 9.300 -10.224 24.129 1.00 86.81 163 GLU A CA 1
ATOM 1295 C C . GLU A 1 163 ? 8.916 -8.980 24.938 1.00 86.81 163 GLU A C 1
ATOM 1297 O O . GLU A 1 163 ? 8.016 -9.031 25.776 1.00 86.81 163 GLU A O 1
ATOM 1302 N N . LEU A 1 164 ? 9.543 -7.839 24.641 1.00 87.69 164 LEU A N 1
ATOM 1303 C CA . LEU A 1 164 ? 9.227 -6.572 25.294 1.00 87.69 164 LEU A CA 1
ATOM 1304 C C . LEU A 1 164 ? 7.799 -6.138 24.961 1.00 87.69 164 LEU A C 1
ATOM 1306 O O . LEU A 1 164 ? 7.017 -5.865 25.870 1.00 87.69 164 LEU A O 1
ATOM 1310 N N . VAL A 1 165 ? 7.433 -6.123 23.677 1.00 86.94 165 VAL A N 1
ATOM 1311 C CA . VAL A 1 165 ? 6.093 -5.711 23.242 1.00 86.94 165 VAL A CA 1
ATOM 1312 C C . VAL A 1 165 ? 5.022 -6.623 23.837 1.00 86.94 165 VAL A C 1
ATOM 1314 O O . VAL A 1 165 ? 4.059 -6.118 24.411 1.00 86.94 165 VAL A O 1
ATOM 1317 N N . ASP A 1 166 ? 5.203 -7.942 23.772 1.00 89.31 166 ASP A N 1
ATOM 1318 C CA . ASP A 1 166 ? 4.242 -8.910 24.303 1.00 89.31 166 ASP A CA 1
ATOM 1319 C C . ASP A 1 166 ? 4.100 -8.765 25.831 1.00 89.31 166 ASP A C 1
ATOM 1321 O O . ASP A 1 166 ? 2.983 -8.810 26.352 1.00 89.31 166 ASP A O 1
ATOM 1325 N N . SER A 1 167 ? 5.196 -8.493 26.555 1.00 89.38 167 SER A N 1
ATOM 1326 C CA . SER A 1 167 ? 5.146 -8.251 28.004 1.00 89.38 167 SER A CA 1
ATOM 1327 C C . SER A 1 167 ? 4.388 -6.966 28.363 1.00 89.38 167 SER A C 1
ATOM 1329 O O . SER A 1 167 ? 3.541 -6.978 29.259 1.00 89.38 167 SER A O 1
ATOM 1331 N N . HIS A 1 168 ? 4.613 -5.871 27.630 1.00 89.69 168 HIS A N 1
ATOM 1332 C CA . HIS A 1 168 ? 3.899 -4.614 27.841 1.00 89.69 168 HIS A CA 1
ATOM 1333 C C . HIS A 1 168 ? 2.418 -4.745 27.482 1.00 89.69 168 HIS A C 1
ATOM 1335 O O . HIS A 1 168 ? 1.559 -4.297 28.242 1.00 89.69 168 HIS A O 1
ATOM 1341 N N . VAL A 1 169 ? 2.092 -5.403 26.368 1.00 89.19 169 VAL A N 1
ATOM 1342 C CA . VAL A 1 169 ? 0.702 -5.664 25.970 1.00 89.19 169 VAL A CA 1
ATOM 1343 C C . VAL A 1 169 ? -0.004 -6.518 27.022 1.00 89.19 169 VAL A C 1
ATOM 1345 O O . VAL A 1 169 ? -1.126 -6.191 27.413 1.00 89.19 169 VAL A O 1
ATOM 1348 N N . ALA A 1 170 ? 0.654 -7.553 27.553 1.00 89.44 170 ALA A N 1
ATOM 1349 C CA . ALA A 1 170 ? 0.107 -8.367 28.633 1.00 89.44 170 ALA A CA 1
ATOM 1350 C C . ALA A 1 170 ? -0.181 -7.521 29.885 1.00 89.44 170 ALA A C 1
ATOM 1352 O O . ALA A 1 170 ? -1.307 -7.537 30.384 1.00 89.44 170 ALA A O 1
ATOM 1353 N N . GLN A 1 171 ? 0.780 -6.708 30.335 1.00 91.44 171 GLN A N 1
ATOM 1354 C CA . GLN A 1 171 ? 0.613 -5.834 31.502 1.00 91.44 171 GLN A CA 1
ATOM 1355 C C . GLN A 1 171 ? -0.516 -4.809 31.319 1.00 91.44 171 GLN A C 1
ATOM 1357 O O . GLN A 1 171 ? -1.364 -4.650 32.200 1.00 91.44 171 GLN A O 1
ATOM 1362 N N . HIS A 1 172 ? -0.562 -4.125 30.175 1.00 90.62 172 HIS A N 1
ATOM 1363 C CA . HIS A 1 172 ? -1.596 -3.131 29.898 1.00 90.62 172 HIS A CA 1
ATOM 1364 C C . HIS A 1 172 ? -2.973 -3.768 29.711 1.00 90.62 172 HIS A C 1
ATOM 1366 O O . HIS A 1 172 ? -3.959 -3.206 30.179 1.00 90.62 172 HIS A O 1
ATOM 1372 N N . SER A 1 173 ? -3.056 -4.952 29.098 1.00 86.94 173 SER A N 1
ATOM 1373 C CA . SER A 1 173 ? -4.320 -5.682 28.964 1.00 86.94 173 SER A CA 1
ATOM 1374 C C . SER A 1 173 ? -4.862 -6.156 30.315 1.00 86.94 173 SER A C 1
ATOM 1376 O O . SER A 1 173 ? -6.070 -6.090 30.537 1.00 86.94 173 SER A O 1
ATOM 1378 N N . ALA A 1 174 ? -3.985 -6.567 31.238 1.00 88.75 174 ALA A N 1
ATOM 1379 C CA . ALA A 1 174 ? -4.367 -6.936 32.596 1.00 88.75 174 ALA A CA 1
ATOM 1380 C C . ALA A 1 174 ? -4.933 -5.728 33.357 1.00 88.75 174 ALA A C 1
ATOM 1382 O O . ALA A 1 174 ? -6.047 -5.803 33.871 1.00 88.75 174 ALA A O 1
ATOM 1383 N N . ARG A 1 175 ? -4.234 -4.583 33.322 1.00 89.69 175 ARG A N 1
ATOM 1384 C CA . ARG A 1 175 ? -4.725 -3.330 33.926 1.00 89.69 175 ARG A CA 1
ATOM 1385 C C . ARG A 1 175 ? -6.020 -2.836 33.282 1.00 89.69 175 ARG A C 1
ATOM 1387 O O . ARG A 1 175 ? -6.922 -2.390 33.979 1.00 89.69 175 ARG A O 1
ATOM 1394 N N . ALA A 1 176 ? -6.144 -2.930 31.959 1.00 87.69 176 ALA A N 1
ATOM 1395 C CA . ALA A 1 176 ? -7.362 -2.539 31.254 1.00 87.69 176 ALA A CA 1
ATOM 1396 C C . ALA A 1 176 ? -8.555 -3.419 31.649 1.00 87.69 176 ALA A C 1
ATOM 1398 O O . ALA A 1 176 ? -9.656 -2.903 31.810 1.00 87.69 176 ALA A O 1
ATOM 1399 N N . ARG A 1 177 ? -8.344 -4.729 31.844 1.00 86.88 177 ARG A N 1
ATOM 1400 C CA . ARG A 1 177 ? -9.380 -5.642 32.351 1.00 86.88 177 ARG A CA 1
ATOM 1401 C C . ARG A 1 177 ? -9.782 -5.302 33.778 1.00 86.88 177 ARG A C 1
ATOM 1403 O O . ARG A 1 177 ? -10.973 -5.238 34.047 1.00 86.88 177 ARG A O 1
ATOM 1410 N N . GLU A 1 178 ? -8.818 -5.042 34.654 1.00 89.00 178 GLU A N 1
ATOM 1411 C CA . GLU A 1 178 ? -9.084 -4.639 36.038 1.00 89.00 178 GLU A CA 1
ATOM 1412 C C . GLU A 1 178 ? -9.930 -3.356 36.089 1.00 89.00 178 GLU A C 1
ATOM 1414 O O . GLU A 1 178 ? -11.014 -3.344 36.678 1.00 89.00 178 GLU A O 1
ATOM 1419 N N . LEU A 1 179 ? -9.519 -2.318 35.355 1.00 88.38 179 LEU A N 1
ATOM 1420 C CA . LEU A 1 179 ? -10.278 -1.071 35.234 1.00 88.38 179 LEU A CA 1
ATOM 1421 C C . LEU A 1 179 ? -11.666 -1.310 34.623 1.00 88.38 179 LEU A C 1
ATOM 1423 O O . LEU A 1 179 ? -12.660 -0.790 35.126 1.00 88.38 179 LEU A O 1
ATOM 1427 N N . ALA A 1 180 ? -11.769 -2.129 33.575 1.00 85.31 180 ALA A N 1
ATOM 1428 C CA . ALA A 1 180 ? -13.053 -2.466 32.969 1.00 85.31 180 ALA A CA 1
ATOM 1429 C C . ALA A 1 180 ? -13.984 -3.188 33.956 1.00 85.31 180 ALA A C 1
ATOM 1431 O O . ALA A 1 180 ? -15.181 -2.914 33.958 1.00 85.31 180 ALA A O 1
ATOM 1432 N N . THR A 1 181 ? -13.462 -4.060 34.824 1.00 85.38 181 THR A N 1
ATOM 1433 C CA . THR A 1 181 ? -14.269 -4.717 35.863 1.00 85.38 181 THR A CA 1
ATOM 1434 C C . THR A 1 181 ? -14.694 -3.750 36.964 1.00 85.38 181 THR A C 1
ATOM 1436 O O . THR A 1 181 ? -15.862 -3.745 37.349 1.00 85.38 181 THR A O 1
ATOM 1439 N N . GLN A 1 182 ? -13.788 -2.881 37.418 1.00 86.06 182 GLN A N 1
ATOM 1440 C CA . GLN A 1 182 ? -14.057 -1.933 38.494 1.00 86.06 182 GLN A CA 1
ATOM 1441 C C . GLN A 1 182 ? -15.071 -0.864 38.065 1.00 86.06 182 GLN A C 1
ATOM 1443 O O . GLN A 1 182 ? -16.067 -0.641 38.748 1.00 86.06 182 GLN A O 1
ATOM 1448 N N . TYR A 1 183 ? -14.863 -0.232 36.908 1.00 82.50 183 TYR A N 1
ATOM 1449 C CA . TYR A 1 183 ? -15.763 0.808 36.405 1.00 82.50 183 TYR A CA 1
ATOM 1450 C C . TYR A 1 183 ? -16.998 0.236 35.702 1.00 82.50 183 TYR A C 1
ATOM 1452 O O . TYR A 1 183 ? -18.065 0.845 35.764 1.00 82.50 183 TYR A O 1
ATOM 1460 N N . GLY A 1 184 ? -16.895 -0.939 35.075 1.00 80.38 184 GLY A N 1
ATOM 1461 C CA . GLY A 1 184 ? -18.033 -1.620 34.454 1.00 80.38 184 GLY A CA 1
ATOM 1462 C C . GLY A 1 184 ? -19.060 -2.103 35.477 1.00 80.38 184 GLY A C 1
ATOM 1463 O O . GLY A 1 184 ? -20.259 -1.945 35.246 1.00 80.38 184 GLY A O 1
ATOM 1464 N N . GLY A 1 185 ? -18.608 -2.615 36.629 1.00 79.62 185 GLY A N 1
ATOM 1465 C CA . GLY A 1 185 ? -19.487 -2.960 37.750 1.00 79.62 185 GLY A CA 1
ATOM 1466 C C . GLY A 1 185 ? -20.249 -1.738 38.265 1.00 79.62 185 GLY A C 1
ATOM 1467 O O . GLY A 1 185 ? -21.477 -1.730 38.268 1.00 79.62 185 GLY A O 1
ATOM 1468 N N . VAL A 1 186 ? -19.526 -0.652 38.559 1.00 82.00 186 VAL A N 1
ATOM 1469 C CA . VAL A 1 186 ? -20.115 0.607 39.048 1.00 82.00 186 VAL A CA 1
ATOM 1470 C C . VAL A 1 186 ? -21.093 1.224 38.038 1.00 82.00 186 VAL A C 1
ATOM 1472 O O . VAL A 1 186 ? -22.147 1.730 38.426 1.00 82.00 186 VAL A O 1
ATOM 1475 N N . ALA A 1 187 ? -20.781 1.178 36.739 1.00 81.19 187 ALA A N 1
ATOM 1476 C CA . ALA A 1 187 ? -21.672 1.679 35.694 1.00 81.19 187 ALA A CA 1
ATOM 1477 C C . ALA A 1 187 ? -22.970 0.860 35.597 1.00 81.19 187 ALA A C 1
ATOM 1479 O O . ALA A 1 187 ? -24.048 1.437 35.454 1.00 81.19 187 ALA A O 1
ATOM 1480 N N . ASN A 1 188 ? -22.882 -0.468 35.709 1.00 82.94 188 ASN A N 1
ATOM 1481 C CA . ASN A 1 188 ? -24.047 -1.349 35.676 1.00 82.94 188 ASN A CA 1
ATOM 1482 C C . ASN A 1 188 ? -24.940 -1.162 36.915 1.00 82.94 188 ASN A C 1
ATOM 1484 O O . ASN A 1 188 ? -26.165 -1.124 36.795 1.00 82.94 188 ASN A O 1
ATOM 1488 N N . ASP A 1 189 ? -24.335 -0.983 38.090 1.00 83.75 189 ASP A N 1
ATOM 1489 C CA . ASP A 1 189 ? -25.066 -0.759 39.339 1.00 83.75 189 ASP A CA 1
ATOM 1490 C C . ASP A 1 189 ? -25.809 0.582 39.320 1.00 83.75 189 ASP A C 1
ATOM 1492 O O . ASP A 1 189 ? -27.011 0.623 39.596 1.00 83.75 189 ASP A O 1
ATOM 1496 N N . LYS A 1 190 ? -25.155 1.663 38.868 1.00 86.00 190 LYS A N 1
ATOM 1497 C CA . LYS A 1 190 ? -25.829 2.958 38.679 1.00 86.00 190 LYS A CA 1
ATOM 1498 C C . LYS A 1 190 ? -26.908 2.909 37.600 1.00 86.00 190 LYS A C 1
ATOM 1500 O O . LYS A 1 190 ? -27.960 3.520 37.765 1.00 86.00 190 LYS A O 1
ATOM 1505 N N . ALA A 1 191 ? -26.688 2.182 36.503 1.00 84.19 191 ALA A N 1
ATOM 1506 C CA . ALA A 1 191 ? -27.700 2.027 35.459 1.00 84.19 191 ALA A CA 1
ATOM 1507 C C . ALA A 1 191 ? -28.962 1.330 35.993 1.00 84.19 191 ALA A C 1
ATOM 1509 O O . ALA A 1 191 ? -30.074 1.789 35.726 1.00 84.19 191 ALA A O 1
ATOM 1510 N N . LYS A 1 192 ? -28.804 0.270 36.798 1.00 85.12 192 LYS A N 1
ATOM 1511 C CA . LYS A 1 192 ? -29.924 -0.400 37.477 1.00 85.12 192 LYS A CA 1
ATOM 1512 C C . LYS A 1 192 ? -30.629 0.521 38.466 1.00 85.12 192 LYS A C 1
ATOM 1514 O O . LYS A 1 192 ? -31.855 0.497 38.529 1.00 85.12 192 LYS A O 1
ATOM 1519 N N . GLU A 1 193 ? -29.881 1.344 39.196 1.00 88.94 193 GLU A N 1
ATOM 1520 C CA . GLU A 1 193 ? -30.445 2.319 40.130 1.00 88.94 193 GLU A CA 1
ATOM 1521 C C . GLU A 1 193 ? -31.318 3.357 39.407 1.00 88.94 193 GLU A C 1
ATOM 1523 O O . GLU A 1 193 ? -32.479 3.544 39.775 1.00 88.94 193 GLU A O 1
ATOM 1528 N N . TYR A 1 194 ? -30.820 3.966 38.323 1.00 85.25 194 TYR A N 1
ATOM 1529 C CA . TYR A 1 194 ? -31.601 4.913 37.519 1.00 85.25 194 TYR A CA 1
ATOM 1530 C C . TYR A 1 194 ? -32.822 4.258 36.870 1.00 85.25 194 TYR A C 1
ATOM 1532 O O . TYR A 1 194 ? -33.903 4.849 36.856 1.00 85.25 194 TYR A O 1
ATOM 1540 N N . TYR A 1 195 ? -32.682 3.029 36.364 1.00 85.19 195 TYR A N 1
ATOM 1541 C CA . TYR A 1 195 ? -33.797 2.295 35.766 1.00 85.19 195 TYR A CA 1
ATOM 1542 C C . TYR A 1 195 ? -34.872 1.954 36.809 1.00 85.19 195 TYR A C 1
ATOM 1544 O O . TYR A 1 195 ? -36.064 2.136 36.560 1.00 85.19 195 TYR A O 1
ATOM 1552 N N . GLY A 1 196 ? -34.453 1.534 38.007 1.00 87.62 196 GLY A N 1
ATOM 1553 C CA . GLY A 1 196 ? -35.331 1.279 39.146 1.00 87.62 196 GLY A CA 1
ATOM 1554 C C . GLY A 1 196 ? -36.049 2.540 39.631 1.00 87.62 196 GLY A C 1
ATOM 1555 O O . GLY A 1 196 ? -37.262 2.507 39.836 1.00 87.62 196 GLY A O 1
ATOM 1556 N N . GLN A 1 197 ? -35.342 3.672 39.741 1.00 88.56 197 GLN A N 1
ATOM 1557 C CA . GLN A 1 197 ? -35.949 4.963 40.079 1.00 88.56 197 GLN A CA 1
ATOM 1558 C C . GLN A 1 197 ? -36.961 5.415 39.018 1.00 88.56 197 GLN A C 1
ATOM 1560 O O . GLN A 1 197 ? -38.061 5.843 39.370 1.00 88.56 197 GLN A O 1
ATOM 1565 N N . ALA A 1 198 ? -36.637 5.277 37.729 1.00 85.38 198 ALA A N 1
ATOM 1566 C CA . ALA A 1 198 ? -37.549 5.620 36.640 1.00 85.38 198 ALA A CA 1
ATOM 1567 C C . ALA A 1 198 ? -38.825 4.758 36.672 1.00 85.38 198 ALA A C 1
ATOM 1569 O O . ALA A 1 198 ? -39.934 5.292 36.603 1.00 85.38 198 ALA A O 1
ATOM 1570 N N . LEU A 1 199 ? -38.693 3.440 36.864 1.00 84.75 199 LEU A N 1
ATOM 1571 C CA . LEU A 1 199 ? -39.829 2.523 37.023 1.00 84.75 199 LEU A CA 1
ATOM 1572 C C . LEU A 1 199 ? -40.678 2.849 38.258 1.00 84.75 199 LEU A C 1
ATOM 1574 O O . LEU A 1 199 ? -41.908 2.848 38.176 1.00 84.75 199 LEU A O 1
ATOM 1578 N N . ALA A 1 200 ? -40.045 3.173 39.387 1.00 85.00 200 ALA A N 1
ATOM 1579 C CA . ALA A 1 200 ? -40.738 3.555 40.613 1.00 85.00 200 ALA A CA 1
ATOM 1580 C C . ALA A 1 200 ? -41.521 4.867 40.444 1.00 85.00 200 ALA A C 1
ATOM 1582 O O . ALA A 1 200 ? -42.667 4.954 40.886 1.00 85.00 200 ALA A O 1
ATOM 1583 N N . MET A 1 201 ? -40.958 5.866 39.753 1.00 82.44 201 MET A N 1
ATOM 1584 C CA . MET A 1 201 ? -41.674 7.105 39.428 1.00 82.44 201 MET A CA 1
ATOM 1585 C C . MET A 1 201 ? -42.860 6.853 38.492 1.00 82.44 201 MET A C 1
ATOM 1587 O O . MET A 1 201 ? -43.939 7.401 38.722 1.00 82.44 201 MET A O 1
ATOM 1591 N N . ILE A 1 202 ? -42.699 5.997 37.478 1.00 83.94 202 ILE A N 1
ATOM 1592 C CA . ILE A 1 202 ? -43.785 5.624 36.560 1.00 83.94 202 ILE A CA 1
ATOM 1593 C C . ILE A 1 202 ? -44.914 4.917 37.321 1.00 83.94 202 ILE A C 1
ATOM 1595 O O . ILE A 1 202 ? -46.076 5.304 37.185 1.00 83.94 202 ILE A O 1
ATOM 1599 N N . ASN A 1 203 ? -44.595 3.939 38.173 1.00 84.38 203 ASN A N 1
ATOM 1600 C CA . ASN A 1 203 ? -45.595 3.231 38.974 1.00 84.38 203 ASN A CA 1
ATOM 1601 C C . ASN A 1 203 ? -46.279 4.143 39.998 1.00 84.38 203 ASN A C 1
ATOM 1603 O O . ASN A 1 203 ? -47.498 4.079 40.139 1.00 84.38 203 ASN A O 1
ATOM 1607 N N . LYS A 1 204 ? -45.539 5.042 40.657 1.00 80.31 204 LYS A N 1
ATOM 1608 C CA . LYS A 1 204 ? -46.109 6.016 41.600 1.00 80.31 204 LYS A CA 1
ATOM 1609 C C . LYS A 1 204 ? -47.046 7.005 40.898 1.00 80.31 204 LYS A C 1
ATOM 1611 O O . LYS A 1 204 ? -48.106 7.319 41.429 1.00 80.31 204 LYS A O 1
ATOM 1616 N N . LYS A 1 205 ? -46.711 7.440 39.678 1.00 75.50 205 LYS A N 1
ATOM 1617 C CA . LYS A 1 205 ? -47.582 8.291 38.849 1.00 75.50 205 LYS A CA 1
ATOM 1618 C C . LYS A 1 205 ? -48.843 7.544 38.394 1.00 75.50 205 LYS A C 1
ATOM 1620 O O . LYS A 1 205 ? -49.924 8.121 38.385 1.00 75.50 205 LYS A O 1
ATOM 1625 N N . LYS A 1 206 ? -48.722 6.249 38.088 1.00 70.12 206 LYS A N 1
ATOM 1626 C CA . LYS A 1 206 ? -49.848 5.373 37.723 1.00 70.12 206 LYS A CA 1
ATOM 1627 C C . LYS A 1 206 ? -50.779 5.086 38.913 1.00 70.12 206 LYS A C 1
ATOM 1629 O O . LYS A 1 206 ? -51.991 5.068 38.740 1.00 70.12 206 LYS A O 1
ATOM 1634 N N . GLN A 1 207 ? -50.227 4.924 40.117 1.00 62.59 207 GLN A N 1
ATOM 1635 C CA . GLN A 1 207 ? -50.988 4.737 41.359 1.00 62.59 207 GLN A CA 1
ATOM 1636 C C . GLN A 1 207 ? -51.602 6.040 41.889 1.00 62.59 207 GLN A C 1
ATOM 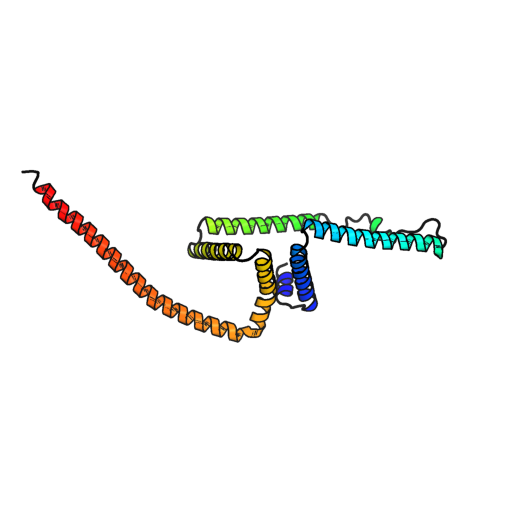1638 O O . GLN A 1 207 ? -52.685 5.993 42.452 1.00 62.59 207 GLN A O 1
ATOM 1643 N N . GLY A 1 208 ? -50.966 7.197 41.675 1.00 58.00 208 GLY A N 1
ATOM 1644 C CA . GLY A 1 208 ? -51.522 8.513 42.020 1.00 58.00 208 GLY A CA 1
ATOM 1645 C C . GLY A 1 208 ? -52.654 8.979 41.096 1.00 58.00 208 GLY A C 1
ATOM 1646 O O . GLY A 1 208 ? -53.504 9.748 41.528 1.00 58.00 208 GLY A O 1
ATOM 1647 N N . ALA A 1 209 ? -52.718 8.468 39.861 1.00 53.97 209 ALA A N 1
ATOM 1648 C CA . ALA A 1 209 ? -53.830 8.707 38.935 1.00 53.97 209 ALA A CA 1
ATOM 1649 C C . ALA A 1 209 ? -55.059 7.806 39.199 1.00 53.97 209 ALA A C 1
ATOM 1651 O O . ALA A 1 209 ? -56.162 8.124 38.760 1.00 53.97 209 ALA A O 1
ATOM 1652 N N . ALA A 1 210 ? -54.892 6.692 39.922 1.00 50.06 210 ALA A N 1
ATOM 1653 C CA . ALA A 1 210 ? -55.983 5.776 40.260 1.00 50.06 210 ALA A CA 1
ATOM 1654 C C . ALA A 1 210 ? -57.019 6.337 41.272 1.00 50.06 210 ALA A C 1
ATOM 1656 O O . ALA A 1 210 ? -58.209 6.110 41.055 1.00 50.06 210 ALA A O 1
ATOM 1657 N N . PRO A 1 211 ? -56.657 7.087 42.337 1.00 50.94 211 PRO A N 1
ATOM 1658 C CA . PRO A 1 211 ? -57.644 7.601 43.292 1.00 50.94 211 PRO A CA 1
ATOM 1659 C C . PRO A 1 211 ? -58.442 8.820 42.797 1.00 50.94 211 PRO A C 1
ATOM 1661 O O . PRO A 1 211 ? -59.505 9.093 43.350 1.00 50.94 211 PRO A O 1
ATOM 1664 N N . GLU A 1 212 ? -57.991 9.548 41.766 1.00 48.62 212 GLU A N 1
ATOM 1665 C CA . GLU A 1 212 ? -58.753 10.685 41.209 1.00 48.62 212 GLU A CA 1
ATOM 1666 C C . GLU A 1 212 ? -59.837 10.267 40.206 1.00 48.62 212 GLU A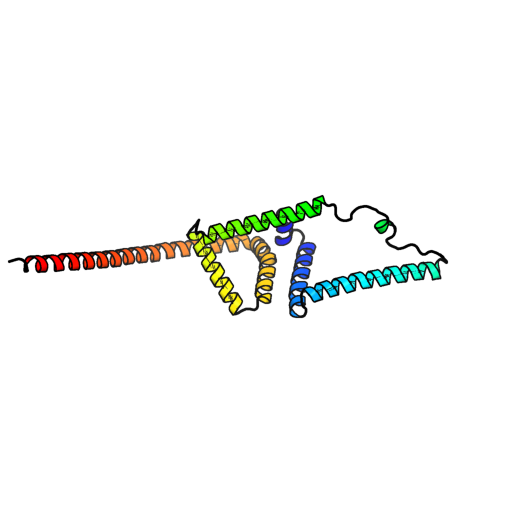 C 1
ATOM 1668 O O . GLU A 1 212 ? -60.859 10.943 40.100 1.00 48.62 212 GLU A O 1
ATOM 1673 N N . ALA A 1 213 ? -59.667 9.141 39.504 1.00 50.84 213 ALA A N 1
ATOM 1674 C CA . ALA A 1 213 ? -60.697 8.622 38.603 1.00 50.84 213 ALA A CA 1
ATOM 1675 C C . ALA A 1 213 ? -61.899 8.022 39.363 1.00 50.84 213 ALA A C 1
ATOM 1677 O O . ALA A 1 213 ? -63.017 8.065 38.860 1.00 50.84 213 ALA A O 1
ATOM 1678 N N . ALA A 1 214 ? -61.692 7.525 40.589 1.00 49.47 214 ALA A N 1
ATOM 1679 C CA . ALA A 1 214 ? -62.762 6.976 41.428 1.00 49.47 214 ALA A CA 1
ATOM 1680 C C . ALA A 1 214 ? -63.605 8.051 42.147 1.00 49.47 214 ALA A C 1
ATOM 1682 O O . ALA A 1 214 ? -64.733 7.774 42.528 1.00 49.47 214 ALA A O 1
ATOM 1683 N N . LYS A 1 215 ? -63.102 9.288 42.296 1.00 51.41 215 LYS A N 1
ATOM 1684 C CA . LYS A 1 215 ? -63.831 10.405 42.937 1.00 51.41 215 LYS A CA 1
ATOM 1685 C C . LYS A 1 215 ? -64.672 11.262 41.981 1.00 51.41 215 LYS A C 1
ATOM 1687 O O . LYS A 1 215 ? -65.271 12.236 42.419 1.00 51.41 215 LYS A O 1
ATOM 1692 N N . LYS A 1 216 ? -64.710 10.936 40.686 1.00 52.44 216 LYS A N 1
ATOM 1693 C CA . LYS A 1 216 ? -65.538 11.635 39.680 1.00 52.44 216 LYS A CA 1
ATOM 1694 C C . LYS A 1 216 ? -66.738 10.808 39.191 1.00 52.44 216 LYS A C 1
ATOM 1696 O O . LYS A 1 216 ? -67.335 11.175 38.184 1.00 52.44 216 LYS A O 1
ATOM 1701 N N . ALA A 1 217 ? -67.060 9.703 39.866 1.00 49.91 217 ALA A N 1
ATOM 1702 C CA . ALA A 1 217 ? -68.137 8.785 39.483 1.00 49.91 217 ALA A CA 1
ATOM 1703 C C . ALA A 1 217 ? -69.246 8.619 40.546 1.00 49.91 217 ALA A C 1
ATOM 1705 O O . ALA A 1 217 ? -70.113 7.770 40.355 1.00 49.91 217 ALA A O 1
ATOM 1706 N N . GLU A 1 218 ? -69.237 9.415 41.622 1.00 40.38 218 GLU A N 1
ATOM 1707 C CA . GLU A 1 218 ? -70.355 9.539 42.580 1.00 40.38 218 GLU A CA 1
ATOM 1708 C C . GLU A 1 218 ? -71.035 10.904 42.456 1.00 40.38 218 GLU A C 1
ATOM 1710 O O . GLU A 1 218 ? -70.305 11.907 42.265 1.00 40.38 218 GLU A O 1
#